Protein AF-A0A8B9Q079-F1 (afdb_monomer_lite)

Secondary structure (DSSP, 8-state):
----------------HHHHHHHHHHHHHHHHHHHHHHHHHHHHHHHHHHHHHHHHHHHHHHHHHHHHHHHHHHHHHHHHHHHHHHHHHHHHHHHHHHHHHHHHHHHHHHHHHHHHHHHHHHHHHHHHHHHHHHHHHHHHHHHHHHHHHHHHHHHHHHHHHHHHHHHHHHHHHHHH-TTSHHHHHHHHHHHHHHHHHHHHHHHHHHHHHHHHHHHHHHHHHHHHHHHHHHHHHHHHHHHHHHHHHHHHHHHHHHHTS----

Radius of gyration: 105.5 Å; chains: 1; bounding box: 253×72×248 Å

Foldseek 3Di:
DDDDDDDDDDPDDDDDPVVVVVVVVVVVVVVVVVVVVVVVVVVVVVVVVVVVVVVVVVVVVVVVVVVVVVVVVVVVVVVVV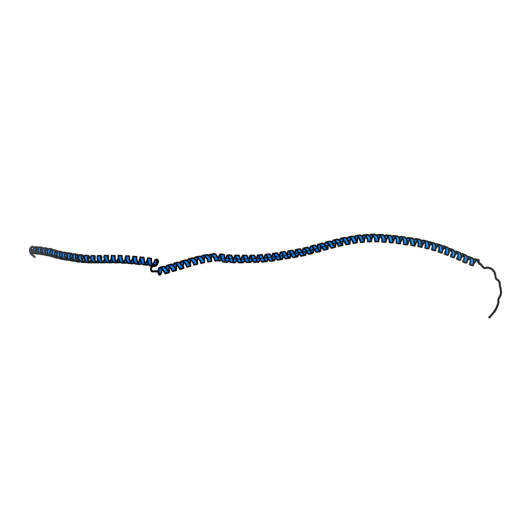VVVVVVVVVVVVVVVVVVVVVVVVVVVVVVVVVVVVVVVVVVVVVVVVVVVVVVVVVVVVVVCVVCVVVVVVVVVVVVVVVVVVVVVVLVVVLVVDCPRPVNVVVVVVVVVVVVVVVVVVVVVVVVVVVVVVVVVVVVVVVVVVVVVVVVVVVVVVVVVVVVVVVVVVVVVVVVVPDDDD

Structure (mmCIF, N/CA/C/O backbone):
data_AF-A0A8B9Q079-F1
#
_entry.id   AF-A0A8B9Q079-F1
#
loop_
_atom_site.group_PDB
_atom_site.id
_atom_site.type_symbol
_atom_site.label_atom_id
_atom_site.label_alt_id
_atom_site.label_comp_id
_atom_site.label_asym_id
_atom_site.label_entity_id
_atom_site.label_seq_id
_atom_site.pdbx_PDB_ins_code
_atom_site.Cartn_x
_atom_site.Cartn_y
_atom_site.Cartn_z
_atom_site.occupancy
_atom_site.B_iso_or_equiv
_atom_site.auth_seq_id
_atom_site.auth_comp_id
_atom_site.auth_asym_id
_atom_site.auth_atom_id
_atom_site.pdbx_PDB_model_num
ATOM 1 N N . MET A 1 1 ? 128.189 -22.798 -106.095 1.00 37.50 1 MET A N 1
ATOM 2 C CA . MET A 1 1 ? 128.326 -23.606 -107.330 1.00 37.50 1 MET A CA 1
ATOM 3 C C . MET A 1 1 ? 127.150 -23.217 -108.223 1.00 37.50 1 MET A C 1
ATOM 5 O O . MET A 1 1 ? 126.038 -23.570 -107.885 1.00 37.50 1 MET A O 1
ATOM 9 N N . VAL A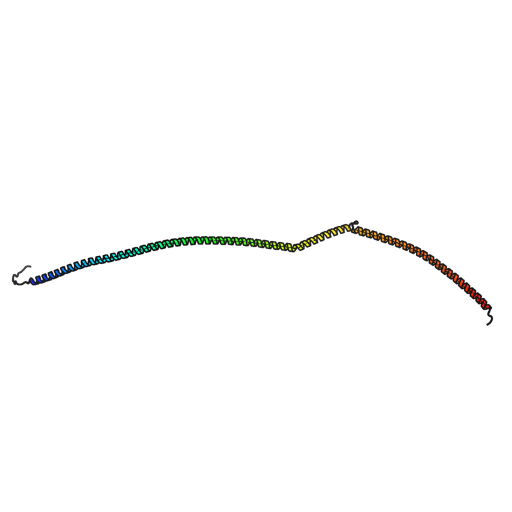 1 2 ? 127.226 -22.196 -109.081 1.00 37.66 2 VAL A N 1
ATOM 10 C CA . VAL A 1 2 ? 127.994 -22.049 -110.337 1.00 37.66 2 VAL A CA 1
ATOM 11 C C . VAL A 1 2 ? 127.544 -23.035 -111.427 1.00 37.66 2 VAL A C 1
ATOM 13 O O . VAL A 1 2 ? 127.821 -24.222 -111.312 1.00 37.66 2 VAL A O 1
ATOM 16 N N . SER A 1 3 ? 126.983 -22.446 -112.501 1.00 38.44 3 SER A N 1
ATOM 17 C CA . SER A 1 3 ? 127.051 -22.858 -113.922 1.00 38.44 3 SER A CA 1
ATOM 18 C C . SER A 1 3 ? 126.169 -24.026 -114.398 1.00 38.44 3 SER A C 1
ATOM 20 O O . SER A 1 3 ? 125.974 -24.984 -113.673 1.00 38.44 3 SER A O 1
ATOM 22 N N . ARG A 1 4 ? 125.638 -24.053 -115.631 1.00 40.06 4 ARG A N 1
ATOM 23 C CA . ARG A 1 4 ? 125.855 -23.244 -116.851 1.00 40.06 4 ARG A CA 1
ATOM 24 C C . ARG A 1 4 ? 124.716 -23.502 -117.858 1.00 40.06 4 ARG A C 1
ATOM 26 O O . ARG A 1 4 ? 124.200 -24.610 -117.921 1.00 40.06 4 ARG A O 1
ATOM 33 N N . ASP A 1 5 ? 124.425 -22.472 -118.649 1.00 39.75 5 ASP A N 1
ATOM 34 C CA . ASP A 1 5 ? 124.066 -22.438 -120.076 1.00 39.75 5 ASP A CA 1
ATOM 35 C C . ASP A 1 5 ? 123.130 -23.489 -120.697 1.00 39.75 5 ASP A C 1
ATOM 37 O O . ASP A 1 5 ? 123.500 -24.639 -120.930 1.00 39.75 5 ASP A O 1
ATOM 41 N N . LYS A 1 6 ? 122.011 -22.993 -121.244 1.00 43.56 6 LYS A N 1
ATOM 42 C CA . LYS A 1 6 ? 121.769 -23.109 -122.691 1.00 43.56 6 LYS A CA 1
ATOM 43 C C . LYS A 1 6 ? 120.830 -22.018 -123.200 1.00 43.56 6 LYS A C 1
ATOM 45 O O . LYS A 1 6 ? 119.748 -21.783 -122.673 1.00 43.56 6 LYS A O 1
ATOM 50 N N . GLN A 1 7 ? 121.303 -21.360 -124.246 1.00 44.72 7 GLN A N 1
ATOM 51 C CA . GLN A 1 7 ? 120.697 -20.249 -124.953 1.00 44.72 7 GLN A CA 1
ATOM 52 C C . GLN A 1 7 ? 119.838 -20.758 -126.123 1.00 44.72 7 GLN A C 1
ATOM 54 O O . GLN A 1 7 ? 120.218 -21.701 -126.809 1.00 44.72 7 GLN A O 1
ATOM 59 N N . CYS A 1 8 ? 118.725 -20.052 -126.346 1.00 40.00 8 CYS A N 1
ATOM 60 C CA . CYS A 1 8 ? 117.951 -19.878 -127.582 1.00 40.00 8 CYS A CA 1
ATOM 61 C C . CYS A 1 8 ? 117.356 -21.103 -128.307 1.00 40.00 8 CYS A C 1
ATOM 63 O O . CYS A 1 8 ? 118.055 -21.895 -128.933 1.00 40.00 8 CYS A O 1
ATOM 65 N N . SER A 1 9 ? 116.025 -21.110 -128.425 1.00 36.28 9 SER A N 1
ATOM 66 C CA . SER A 1 9 ? 115.373 -21.194 -129.740 1.00 36.28 9 SER A CA 1
ATOM 67 C C . SER A 1 9 ? 113.959 -20.624 -129.674 1.00 36.28 9 SER A C 1
ATOM 69 O O . SER A 1 9 ? 113.084 -21.162 -128.999 1.00 36.28 9 SER A O 1
ATOM 71 N N . ARG A 1 10 ? 113.760 -19.519 -130.402 1.00 39.47 10 ARG A N 1
ATOM 72 C CA . ARG A 1 10 ? 112.454 -18.965 -130.769 1.00 39.47 10 ARG A CA 1
ATOM 73 C C . ARG A 1 10 ? 111.584 -20.056 -131.393 1.00 39.47 10 ARG A C 1
ATOM 75 O O . ARG A 1 10 ? 111.925 -20.602 -132.439 1.00 39.47 10 ARG A O 1
ATOM 82 N N . LYS A 1 11 ? 110.419 -20.275 -130.793 1.00 44.34 11 LYS A N 1
ATOM 83 C CA . LYS A 1 11 ? 109.180 -20.587 -131.506 1.00 44.34 11 LYS A CA 1
ATOM 84 C C . LYS A 1 11 ? 108.153 -19.563 -131.038 1.00 44.34 11 LYS A C 1
ATOM 86 O O . LYS A 1 11 ? 107.346 -19.830 -130.157 1.00 44.34 11 LYS A O 1
ATOM 91 N N . ASP A 1 12 ? 108.286 -18.352 -131.570 1.00 45.62 12 ASP A N 1
ATOM 92 C CA . ASP A 1 12 ? 107.200 -17.381 -131.553 1.00 45.62 12 ASP A CA 1
ATOM 93 C C . ASP A 1 12 ? 106.130 -17.879 -132.520 1.00 45.62 12 ASP A C 1
ATOM 95 O O . ASP A 1 12 ? 106.454 -18.203 -133.663 1.00 45.62 12 ASP A O 1
ATOM 99 N N . LEU A 1 13 ? 104.888 -17.954 -132.040 1.00 37.56 13 LEU A N 1
ATOM 100 C CA . LEU A 1 13 ? 103.680 -17.419 -132.683 1.00 37.56 13 LEU A CA 1
ATOM 101 C C . LEU A 1 13 ? 102.434 -17.957 -131.956 1.00 37.56 13 LEU A C 1
ATOM 103 O O . LEU A 1 13 ? 102.189 -19.160 -131.938 1.00 37.56 13 LEU A O 1
ATOM 107 N N . GLY A 1 14 ? 101.617 -17.042 -131.420 1.00 35.88 14 GLY A N 1
ATOM 108 C CA . GLY A 1 14 ? 100.168 -17.259 -131.322 1.00 35.88 14 GLY A CA 1
ATOM 109 C C . GLY A 1 14 ? 99.557 -17.379 -129.924 1.00 35.88 14 GLY A C 1
ATOM 110 O O . GLY A 1 14 ? 98.976 -18.403 -129.586 1.00 35.88 14 GLY A O 1
ATOM 111 N N . PHE A 1 15 ? 99.608 -16.304 -129.134 1.00 50.38 15 PHE A N 1
ATOM 112 C CA . PHE A 1 15 ? 98.603 -16.017 -128.097 1.00 50.38 15 PHE A CA 1
ATOM 113 C C . PHE A 1 15 ? 97.173 -16.086 -128.678 1.00 50.38 15 PHE A C 1
ATOM 115 O O . PHE A 1 15 ? 96.973 -15.672 -129.818 1.00 50.38 15 PHE A O 1
ATOM 122 N N . PRO A 1 16 ? 96.155 -16.345 -127.838 1.00 43.81 16 PRO A N 1
ATOM 123 C CA . PRO A 1 16 ? 94.981 -15.488 -127.891 1.00 43.81 16 PRO A CA 1
ATOM 124 C C . PRO A 1 16 ? 94.818 -14.783 -126.546 1.00 43.81 16 PRO A C 1
ATOM 126 O O . PRO A 1 16 ? 94.154 -15.248 -125.618 1.00 43.81 16 PRO A O 1
ATOM 129 N N . PHE A 1 17 ? 95.385 -13.577 -126.495 1.00 54.06 17 PHE A N 1
ATOM 130 C CA . PHE A 1 17 ? 94.917 -12.446 -125.688 1.00 54.06 17 PHE A CA 1
ATOM 131 C C . PHE A 1 17 ? 93.372 -12.403 -125.618 1.00 54.06 17 PHE A C 1
ATOM 133 O O . PHE A 1 17 ? 92.797 -12.135 -124.566 1.00 54.06 17 PHE A O 1
ATOM 140 N N . GLU A 1 18 ? 92.706 -12.827 -126.695 1.00 54.19 18 GLU A N 1
ATOM 141 C CA . GLU A 1 18 ? 91.264 -13.048 -126.834 1.00 54.19 18 GLU A CA 1
ATOM 142 C C . GLU A 1 18 ? 90.584 -13.884 -125.738 1.00 54.19 18 GLU A C 1
ATOM 144 O O . GLU A 1 18 ? 89.478 -13.534 -125.324 1.00 54.19 18 GLU A O 1
ATOM 149 N N . GLN A 1 19 ? 91.191 -14.957 -125.215 1.00 55.62 19 GLN A N 1
ATOM 150 C CA . GLN A 1 19 ? 90.510 -15.801 -124.219 1.00 55.62 19 GLN A CA 1
ATOM 151 C C . GLN A 1 19 ? 90.571 -15.200 -122.806 1.00 55.62 19 GLN A C 1
ATOM 153 O O . GLN A 1 19 ? 89.619 -15.314 -122.027 1.00 55.62 19 GLN A O 1
ATOM 158 N N . LYS A 1 20 ? 91.662 -14.491 -122.494 1.00 57.25 20 LYS A N 1
ATOM 159 C CA . LYS A 1 20 ? 91.813 -13.723 -121.252 1.00 57.25 20 LYS A CA 1
ATOM 160 C C . LYS A 1 20 ? 90.948 -12.459 -121.289 1.00 57.25 20 LYS A C 1
ATOM 162 O O . LYS A 1 20 ? 90.280 -12.173 -120.304 1.00 57.25 20 LYS A O 1
ATOM 167 N N . MET A 1 21 ? 90.873 -11.787 -122.442 1.00 60.69 21 MET A N 1
ATOM 168 C CA . MET A 1 21 ? 89.998 -10.636 -122.693 1.00 60.69 21 MET A CA 1
ATOM 169 C C . MET A 1 21 ? 88.512 -11.013 -122.582 1.00 60.69 21 MET A C 1
ATOM 171 O O . MET A 1 21 ? 87.754 -10.298 -121.942 1.00 60.69 21 MET A O 1
ATOM 175 N N . LYS A 1 22 ? 88.087 -12.172 -123.114 1.00 65.25 22 LYS A N 1
ATOM 176 C CA . LYS A 1 22 ? 86.707 -12.674 -122.955 1.00 65.25 22 LYS A CA 1
ATOM 177 C C . LYS A 1 22 ? 86.346 -12.982 -121.503 1.00 65.25 22 LYS A C 1
ATOM 179 O O . LYS A 1 22 ? 85.255 -12.627 -121.074 1.00 65.25 22 LYS A O 1
ATOM 184 N N . ARG A 1 23 ? 87.244 -13.611 -120.733 1.00 66.25 23 ARG A N 1
ATOM 185 C CA . ARG A 1 23 ? 87.022 -13.850 -119.293 1.00 66.25 23 ARG A CA 1
ATOM 186 C C . ARG A 1 23 ? 87.005 -12.557 -118.489 1.00 66.25 23 ARG A C 1
ATOM 188 O O . ARG A 1 23 ? 86.173 -12.431 -117.602 1.00 66.25 23 ARG A O 1
ATOM 195 N N . LEU A 1 24 ? 87.886 -11.610 -118.810 1.00 70.44 24 LEU A N 1
ATOM 196 C CA . LEU A 1 24 ? 87.912 -10.299 -118.170 1.00 70.44 24 LEU A CA 1
ATOM 197 C C . LEU A 1 24 ? 86.625 -9.527 -118.483 1.00 70.44 24 LEU A C 1
ATOM 199 O O . LEU A 1 24 ? 85.983 -9.059 -117.560 1.00 70.44 24 LEU A O 1
ATOM 203 N N . ASN A 1 25 ? 86.174 -9.510 -119.740 1.00 74.19 25 ASN A N 1
ATOM 204 C CA . ASN A 1 25 ? 84.919 -8.872 -120.146 1.00 74.19 25 ASN A CA 1
ATOM 205 C C . ASN A 1 25 ? 83.683 -9.552 -119.533 1.00 74.19 25 ASN A C 1
ATOM 207 O O . ASN A 1 25 ? 82.765 -8.857 -119.108 1.00 74.19 25 ASN A O 1
ATOM 211 N N . ALA A 1 26 ? 83.658 -10.887 -119.437 1.00 78.69 26 ALA A N 1
ATOM 212 C CA . ALA A 1 26 ? 82.589 -11.623 -118.759 1.00 78.69 26 ALA A CA 1
ATOM 213 C C . ALA A 1 26 ? 82.576 -11.342 -117.249 1.00 78.69 26 ALA A C 1
ATOM 215 O O . ALA A 1 26 ? 81.515 -11.119 -116.678 1.00 78.69 26 ALA A O 1
ATOM 216 N N . LEU A 1 27 ? 83.749 -11.288 -116.610 1.00 81.88 27 LEU A N 1
ATOM 217 C CA . LEU A 1 27 ? 83.878 -10.936 -115.198 1.00 81.88 27 LEU A CA 1
ATOM 218 C C . LEU A 1 27 ? 83.472 -9.479 -114.950 1.00 81.88 27 LEU A C 1
ATOM 220 O O . LEU A 1 27 ? 82.719 -9.219 -114.024 1.00 81.88 27 LEU A O 1
ATOM 224 N N . THR A 1 28 ? 83.905 -8.538 -115.789 1.00 82.00 28 THR A N 1
ATOM 225 C CA . THR A 1 28 ? 83.509 -7.125 -115.718 1.00 82.00 28 THR A CA 1
ATOM 226 C C . THR A 1 28 ? 82.006 -6.954 -115.924 1.00 82.00 28 THR A C 1
ATOM 228 O O . THR A 1 28 ? 81.388 -6.160 -115.222 1.00 82.00 28 THR A O 1
ATOM 231 N N . TRP A 1 29 ? 81.398 -7.716 -116.837 1.00 83.50 29 TRP A N 1
ATOM 232 C CA . TRP A 1 29 ? 79.949 -7.720 -117.035 1.00 83.50 29 TRP A CA 1
ATOM 233 C C . TRP A 1 29 ? 79.207 -8.283 -115.815 1.00 83.50 29 TRP A C 1
ATOM 235 O O . TRP A 1 29 ? 78.283 -7.636 -115.334 1.00 83.50 29 TRP A O 1
ATOM 245 N N . ILE A 1 30 ? 79.657 -9.411 -115.248 1.00 86.25 30 ILE A N 1
ATOM 246 C CA . ILE A 1 30 ? 79.100 -9.975 -114.004 1.00 86.25 30 ILE A CA 1
ATOM 247 C C . ILE A 1 30 ? 79.244 -8.977 -112.849 1.00 86.25 30 ILE A C 1
ATOM 249 O O . ILE A 1 30 ? 78.282 -8.733 -112.134 1.00 86.25 30 ILE A O 1
ATOM 253 N N . VAL A 1 31 ? 80.413 -8.354 -112.683 1.00 86.69 31 VAL A N 1
ATOM 254 C CA . VAL A 1 31 ? 80.661 -7.352 -111.634 1.00 86.69 31 VAL A CA 1
ATOM 255 C C . VAL A 1 31 ? 79.763 -6.127 -111.816 1.00 86.69 31 VAL A C 1
ATOM 257 O O . VAL A 1 31 ? 79.222 -5.631 -110.834 1.00 86.69 31 VAL A O 1
ATOM 260 N N . LYS A 1 32 ? 79.544 -5.664 -113.054 1.00 87.25 32 LYS A N 1
ATOM 261 C CA . LYS A 1 32 ? 78.616 -4.564 -113.350 1.00 87.25 32 LYS A CA 1
ATOM 262 C C . LYS A 1 32 ? 77.170 -4.938 -113.012 1.00 87.25 32 LYS A C 1
ATOM 264 O O . LYS A 1 32 ? 76.496 -4.156 -112.355 1.00 87.25 32 LYS A O 1
ATOM 269 N N . GLN A 1 33 ? 76.721 -6.133 -113.400 1.00 88.81 33 GLN A N 1
ATOM 270 C CA . GLN A 1 33 ? 75.387 -6.637 -113.052 1.00 88.81 33 GLN A CA 1
ATOM 271 C C . GLN A 1 33 ? 75.209 -6.787 -111.534 1.00 88.81 33 GLN A C 1
ATOM 273 O O . GLN A 1 33 ? 74.184 -6.381 -110.997 1.00 88.81 33 GLN A O 1
ATOM 278 N N . VAL A 1 34 ? 76.222 -7.291 -110.821 1.00 87.69 34 VAL A N 1
ATOM 279 C CA . VAL A 1 34 ? 76.208 -7.391 -109.352 1.00 87.69 34 VAL A CA 1
ATOM 280 C C . VAL A 1 34 ? 76.182 -6.007 -108.700 1.00 87.69 34 VAL A C 1
ATOM 282 O O . VAL A 1 34 ? 75.454 -5.818 -107.732 1.00 87.69 34 VAL A O 1
ATOM 285 N N . ALA A 1 35 ? 76.917 -5.024 -109.227 1.00 85.94 35 ALA A N 1
ATOM 286 C CA . ALA A 1 35 ? 76.897 -3.654 -108.715 1.00 85.94 35 ALA A CA 1
ATOM 287 C C . ALA A 1 35 ? 75.541 -2.962 -108.951 1.00 85.94 35 ALA A C 1
ATOM 289 O O . ALA A 1 35 ? 75.018 -2.314 -108.047 1.00 85.94 35 ALA A O 1
ATOM 290 N N . GLU A 1 36 ? 74.944 -3.134 -110.135 1.00 89.44 36 GLU A N 1
ATOM 291 C CA . GLU A 1 36 ? 73.595 -2.645 -110.456 1.00 89.44 36 GLU A CA 1
ATOM 292 C C . GLU A 1 36 ? 72.539 -3.310 -109.557 1.00 89.44 36 GLU A C 1
ATOM 294 O O . GLU A 1 36 ? 71.682 -2.624 -108.996 1.00 89.44 36 GLU A O 1
ATOM 299 N N . GLN A 1 37 ? 72.652 -4.623 -109.328 1.00 91.12 37 GLN A N 1
ATOM 300 C CA . GLN A 1 37 ? 71.785 -5.366 -108.415 1.00 91.12 37 GLN A CA 1
ATOM 301 C C . GLN A 1 37 ? 71.948 -4.907 -106.959 1.00 91.12 37 GLN A C 1
ATOM 303 O O . GLN A 1 37 ? 70.947 -4.682 -106.282 1.00 91.12 37 GLN A O 1
ATOM 308 N N . GLN A 1 38 ? 73.180 -4.721 -106.473 1.00 90.25 38 GLN A N 1
ATOM 309 C CA . GLN A 1 38 ? 73.448 -4.204 -105.126 1.00 90.25 38 GLN A CA 1
ATOM 310 C C . GLN A 1 38 ? 72.898 -2.788 -104.943 1.00 90.25 38 GLN A C 1
ATOM 312 O O . GLN A 1 38 ? 72.325 -2.484 -103.898 1.00 90.25 38 GLN A O 1
ATOM 317 N N . HIS A 1 39 ? 73.032 -1.925 -105.952 1.00 88.94 39 HIS A N 1
ATOM 318 C CA . HIS A 1 39 ? 72.476 -0.576 -105.908 1.00 88.94 39 HIS A CA 1
ATOM 319 C C . HIS A 1 39 ? 70.939 -0.596 -105.871 1.00 88.94 39 HIS A C 1
ATOM 321 O O . HIS A 1 39 ? 70.343 0.105 -105.052 1.00 88.94 39 HIS A O 1
ATOM 327 N N . SER A 1 40 ? 70.301 -1.451 -106.682 1.00 91.25 40 SER A N 1
ATOM 328 C CA . SER A 1 40 ? 68.844 -1.643 -106.673 1.00 91.25 40 SER A CA 1
ATOM 329 C C . SER A 1 40 ? 68.346 -2.172 -105.327 1.00 91.25 40 SER A C 1
ATOM 331 O O . SER A 1 40 ? 67.430 -1.598 -104.743 1.00 91.25 40 SER A O 1
ATOM 333 N N . GLN A 1 41 ? 68.994 -3.208 -104.785 1.00 91.75 41 GLN A N 1
ATOM 334 C CA . GLN A 1 41 ? 68.653 -3.774 -103.477 1.00 91.75 41 GLN A CA 1
ATOM 335 C C . GLN A 1 41 ? 68.847 -2.763 -102.346 1.00 91.75 41 GLN A C 1
ATOM 337 O O . GLN A 1 41 ? 67.994 -2.651 -101.474 1.00 91.75 41 GLN A O 1
ATOM 342 N N . SER A 1 42 ? 69.935 -1.990 -102.364 1.00 90.75 42 SER A N 1
ATOM 343 C CA . SER A 1 42 ? 70.168 -0.934 -101.375 1.00 90.75 42 SER A CA 1
ATOM 344 C C . SER A 1 42 ? 69.077 0.146 -101.434 1.00 90.75 42 SER A C 1
ATOM 346 O O . SER A 1 42 ? 68.560 0.560 -100.397 1.00 90.75 42 SER A O 1
ATOM 348 N N . SER A 1 43 ? 68.646 0.542 -102.641 1.00 92.38 43 SER A N 1
ATOM 349 C CA . SER A 1 43 ? 67.532 1.484 -102.829 1.00 92.38 43 SER A CA 1
ATOM 350 C C . SER A 1 43 ? 66.194 0.930 -102.321 1.00 92.38 43 SER A C 1
ATOM 352 O O . SER A 1 43 ? 65.434 1.656 -101.679 1.00 92.38 43 SER A O 1
ATOM 354 N N . GLU A 1 44 ? 65.900 -0.348 -102.571 1.00 91.00 44 GLU A N 1
ATOM 355 C CA . GLU A 1 44 ? 64.696 -1.021 -102.061 1.00 91.00 44 GLU A CA 1
ATOM 356 C C . GLU A 1 44 ? 64.709 -1.158 -100.536 1.00 91.00 44 GLU A C 1
ATOM 358 O O . GLU A 1 44 ? 63.699 -0.874 -99.892 1.00 91.00 44 GLU A O 1
ATOM 363 N N . ILE A 1 45 ? 65.853 -1.518 -99.947 1.00 93.12 45 ILE A N 1
ATOM 364 C CA . ILE A 1 45 ? 66.036 -1.585 -98.493 1.00 93.12 45 ILE A CA 1
ATOM 365 C C . ILE A 1 45 ? 65.783 -0.213 -97.862 1.00 93.12 45 ILE A C 1
ATOM 367 O O . ILE A 1 45 ? 65.091 -0.128 -96.850 1.00 93.12 45 ILE A O 1
ATOM 371 N N . GLU A 1 46 ? 66.292 0.868 -98.452 1.00 93.06 46 GLU A N 1
ATOM 372 C CA . GLU A 1 46 ? 66.110 2.217 -97.907 1.00 93.06 46 GLU A CA 1
ATOM 373 C C . GLU A 1 46 ? 64.647 2.688 -97.974 1.00 93.06 46 GLU A C 1
ATOM 375 O O . GLU A 1 46 ? 64.107 3.237 -97.007 1.00 93.06 46 GLU A O 1
ATOM 380 N N . LYS A 1 47 ? 63.952 2.385 -99.079 1.00 92.88 47 LYS A N 1
ATOM 381 C CA . LYS A 1 47 ? 62.501 2.604 -99.192 1.00 92.88 47 LYS A CA 1
ATOM 382 C C . LYS A 1 47 ? 61.730 1.777 -98.162 1.00 92.88 47 LYS A C 1
ATOM 384 O O . LYS A 1 47 ? 60.856 2.313 -97.485 1.00 92.88 47 LYS A O 1
ATOM 389 N N . SER A 1 48 ? 62.081 0.499 -98.000 1.00 93.25 48 SER A N 1
ATOM 390 C CA . SER A 1 48 ? 61.451 -0.394 -97.022 1.00 93.25 48 SER A CA 1
ATOM 391 C C . SER A 1 48 ? 61.647 0.092 -95.587 1.00 93.25 48 SER A C 1
ATOM 393 O O . SER A 1 48 ? 60.709 0.013 -94.799 1.00 93.25 48 SER A O 1
ATOM 395 N N . LYS A 1 49 ? 62.829 0.616 -95.236 1.00 94.31 49 LYS A N 1
ATOM 396 C CA . LYS A 1 49 ? 63.082 1.215 -93.916 1.00 94.31 49 LYS A CA 1
ATOM 397 C C . LYS A 1 49 ? 62.204 2.434 -93.675 1.00 94.31 49 LYS A C 1
ATOM 399 O O . LYS A 1 49 ? 61.637 2.563 -92.598 1.00 94.31 49 LYS A O 1
ATOM 404 N N . THR A 1 50 ? 62.068 3.304 -94.674 1.00 93.56 50 THR A N 1
ATOM 405 C CA . THR A 1 50 ? 61.246 4.516 -94.559 1.00 93.56 50 THR A CA 1
ATOM 406 C C . THR A 1 50 ? 59.777 4.163 -94.320 1.00 93.56 50 THR A C 1
ATOM 408 O O . THR A 1 50 ? 59.157 4.712 -93.413 1.00 93.56 50 THR A O 1
ATOM 411 N N . VAL A 1 51 ? 59.239 3.200 -95.076 1.00 93.81 51 VAL A N 1
ATOM 412 C CA . VAL A 1 51 ? 57.869 2.696 -94.874 1.00 93.81 51 VAL A CA 1
ATOM 413 C C . VAL A 1 51 ? 57.717 2.051 -93.494 1.00 93.81 51 VAL A C 1
ATOM 415 O O . VAL A 1 51 ? 56.734 2.307 -92.807 1.00 93.81 51 VAL A O 1
ATOM 418 N N . LEU A 1 52 ? 58.698 1.257 -93.052 1.00 94.69 52 LEU A N 1
ATOM 419 C CA . LEU A 1 52 ? 58.674 0.628 -91.730 1.00 94.69 52 LEU A C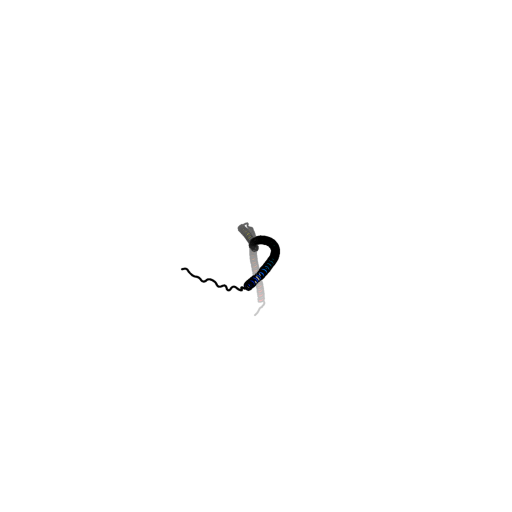A 1
ATOM 420 C C . LEU A 1 52 ? 58.656 1.666 -90.599 1.00 94.69 52 LEU A C 1
ATOM 422 O O . LEU A 1 52 ? 57.844 1.537 -89.688 1.00 94.69 52 LEU A O 1
ATOM 426 N N . PHE A 1 53 ? 59.479 2.715 -90.677 1.00 94.56 53 PHE A N 1
ATOM 427 C CA . PHE A 1 53 ? 59.456 3.806 -89.698 1.00 94.56 53 PHE A CA 1
ATOM 428 C C . PHE A 1 53 ? 58.116 4.546 -89.682 1.00 94.56 53 PHE A C 1
ATOM 430 O O . PHE A 1 53 ? 57.610 4.854 -88.607 1.00 94.56 53 PHE A O 1
ATOM 437 N N . GLN A 1 54 ? 57.520 4.805 -90.850 1.00 93.56 54 GLN A N 1
ATOM 438 C CA . GLN A 1 54 ? 56.205 5.447 -90.935 1.00 93.56 54 GLN A CA 1
ATOM 439 C C . GLN A 1 54 ? 55.107 4.594 -90.290 1.00 93.56 54 GLN A C 1
ATOM 441 O O . GLN A 1 54 ? 54.313 5.123 -89.518 1.00 93.56 54 GLN A O 1
ATOM 446 N N . LEU A 1 55 ? 55.088 3.284 -90.554 1.00 94.69 55 LEU A N 1
ATOM 447 C CA . LEU A 1 55 ? 54.119 2.366 -89.947 1.00 94.69 55 LEU A CA 1
ATOM 448 C C . LEU A 1 55 ? 54.308 2.249 -88.431 1.00 94.69 55 LEU A C 1
ATOM 450 O O . LEU A 1 55 ? 53.330 2.281 -87.692 1.00 94.69 55 LEU A O 1
ATOM 454 N N . GLN A 1 56 ? 55.555 2.153 -87.959 1.00 95.00 56 GLN A N 1
ATOM 455 C CA . GLN A 1 56 ? 55.857 2.129 -86.526 1.00 95.00 56 GLN A CA 1
ATOM 456 C C . GLN A 1 56 ? 55.395 3.410 -85.831 1.00 95.00 56 GLN A C 1
ATOM 458 O O . GLN A 1 56 ? 54.823 3.337 -84.749 1.00 95.00 56 GLN A O 1
ATOM 463 N N . PHE A 1 57 ? 55.615 4.569 -86.453 1.00 94.44 57 PHE A N 1
ATOM 464 C CA . PHE A 1 57 ? 55.186 5.849 -85.901 1.00 94.44 57 PHE A CA 1
ATOM 465 C C . PHE A 1 57 ? 53.659 5.963 -85.842 1.00 94.44 57 PHE A C 1
ATOM 467 O O . PHE A 1 57 ? 53.129 6.336 -84.804 1.00 94.44 57 PHE A O 1
ATOM 474 N N . GLN A 1 58 ? 52.956 5.562 -86.905 1.00 95.06 58 GLN A N 1
ATOM 475 C CA . GLN A 1 58 ? 51.490 5.551 -86.930 1.00 95.06 58 GLN A CA 1
ATOM 476 C C . GLN A 1 58 ? 50.884 4.616 -85.874 1.00 95.06 58 GLN A C 1
ATOM 478 O O . GLN A 1 58 ? 49.888 4.971 -85.247 1.00 95.06 58 GLN A O 1
ATOM 483 N N . GLU A 1 59 ? 51.472 3.435 -85.658 1.00 95.88 59 GLU A N 1
ATOM 484 C CA . GLU A 1 59 ? 51.003 2.523 -84.608 1.00 95.88 59 GLU A CA 1
ATOM 485 C C . GLU A 1 59 ? 51.232 3.125 -83.214 1.00 95.88 59 GLU A C 1
ATOM 487 O O . GLU A 1 59 ? 50.319 3.130 -82.394 1.00 95.88 59 GLU A O 1
ATOM 492 N N . LEU A 1 60 ? 52.406 3.722 -82.975 1.00 96.19 60 LEU A N 1
ATOM 493 C CA . LEU A 1 60 ? 52.711 4.435 -81.730 1.00 96.19 60 LEU A CA 1
ATOM 494 C C . LEU A 1 60 ? 51.768 5.620 -81.480 1.00 96.19 60 LEU A C 1
ATOM 496 O O . LEU A 1 60 ? 51.332 5.819 -80.348 1.00 96.19 60 LEU A O 1
ATOM 500 N N . GLU A 1 61 ? 51.437 6.403 -82.509 1.00 95.62 61 GLU A N 1
ATOM 501 C CA . GLU A 1 61 ? 50.467 7.499 -82.401 1.00 95.62 61 GLU A CA 1
ATOM 502 C C . GLU A 1 61 ? 49.088 6.974 -81.992 1.00 95.62 61 GLU A C 1
ATOM 504 O O . GLU A 1 61 ? 48.473 7.503 -81.067 1.00 95.62 61 GLU A O 1
ATOM 509 N N . LYS A 1 62 ? 48.631 5.885 -82.618 1.00 96.62 62 LYS A N 1
ATOM 510 C CA . LYS A 1 62 ? 47.349 5.252 -82.297 1.00 96.62 62 LYS A CA 1
ATOM 511 C C . LYS A 1 62 ? 47.325 4.675 -80.878 1.00 96.62 62 LYS A C 1
ATOM 513 O O . LYS A 1 62 ? 46.330 4.841 -80.170 1.00 96.62 62 LYS A O 1
ATOM 518 N N . GLU A 1 63 ? 48.399 4.015 -80.446 1.00 97.19 63 GLU A N 1
ATOM 519 C CA . GLU A 1 63 ? 48.540 3.531 -79.068 1.00 97.19 63 GLU A CA 1
ATOM 520 C C . GLU A 1 63 ? 48.525 4.697 -78.071 1.00 97.19 63 GLU A C 1
ATOM 522 O O . GLU A 1 63 ? 47.805 4.643 -77.073 1.00 97.19 63 GLU A O 1
ATOM 527 N N . MET A 1 64 ? 49.248 5.783 -78.361 1.00 97.25 64 MET A N 1
ATOM 528 C CA . MET A 1 64 ? 49.276 6.980 -77.519 1.00 97.25 64 MET A CA 1
ATOM 529 C C . MET A 1 64 ? 47.886 7.613 -77.388 1.00 97.25 64 MET A C 1
ATOM 531 O O . MET A 1 64 ? 47.470 7.953 -76.279 1.00 97.25 64 MET A O 1
ATOM 535 N N . GLU A 1 65 ? 47.148 7.756 -78.490 1.00 97.25 65 GLU A N 1
ATOM 536 C CA . GLU A 1 65 ? 45.775 8.270 -78.474 1.00 97.25 65 GLU A CA 1
ATOM 537 C C . GLU A 1 65 ? 44.832 7.364 -77.672 1.00 97.25 65 GLU A C 1
ATOM 539 O O . GLU A 1 65 ? 44.020 7.866 -76.889 1.00 97.25 65 GLU A O 1
ATOM 544 N N . SER A 1 66 ? 44.969 6.040 -77.810 1.00 97.75 66 SER A N 1
ATOM 545 C CA . SER A 1 66 ? 44.194 5.057 -77.044 1.00 97.75 66 SER A CA 1
ATOM 546 C C . SER A 1 66 ? 44.457 5.176 -75.541 1.00 97.75 66 SER A C 1
ATOM 548 O O . SER A 1 66 ? 43.513 5.310 -74.761 1.00 97.75 66 SER A O 1
ATOM 550 N N . VAL A 1 67 ? 45.730 5.197 -75.130 1.00 97.81 67 VAL A N 1
ATOM 551 C CA . VAL A 1 67 ? 46.136 5.344 -73.721 1.00 97.81 67 VAL A CA 1
ATOM 552 C C . VAL A 1 67 ? 45.677 6.687 -73.155 1.00 97.81 67 VAL A C 1
ATOM 554 O O . VAL A 1 67 ? 45.207 6.755 -72.018 1.00 97.81 67 VAL A O 1
ATOM 557 N N . LEU A 1 68 ? 45.762 7.767 -73.937 1.00 97.75 68 LEU A N 1
ATOM 558 C CA . LEU A 1 68 ? 45.287 9.087 -73.523 1.00 97.75 68 LEU A CA 1
ATOM 559 C C . LEU A 1 68 ? 43.772 9.097 -73.289 1.00 97.75 68 LEU A C 1
ATOM 561 O O . LEU A 1 68 ? 43.302 9.721 -72.333 1.00 97.75 68 LEU A O 1
ATOM 565 N N . LEU A 1 69 ? 43.001 8.439 -74.159 1.00 97.75 69 LEU A N 1
ATOM 566 C CA . LEU A 1 69 ? 41.551 8.349 -74.012 1.00 97.75 69 LEU A CA 1
ATOM 567 C C . LEU A 1 69 ? 41.168 7.533 -72.775 1.00 97.75 69 LEU A C 1
ATOM 569 O O . LEU A 1 69 ? 40.354 8.002 -71.981 1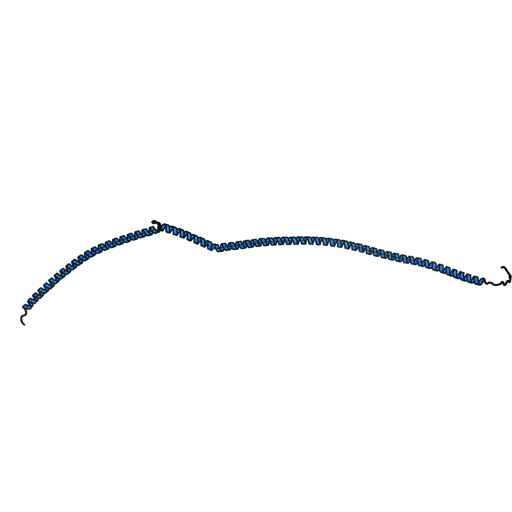.00 97.75 69 LEU A O 1
ATOM 573 N N . GLU A 1 70 ? 41.781 6.364 -72.587 1.00 98.06 70 GLU A N 1
ATOM 574 C CA . GLU A 1 70 ? 41.571 5.514 -71.412 1.00 98.06 70 GLU A CA 1
ATOM 575 C C . GLU A 1 70 ? 41.923 6.261 -70.120 1.00 98.06 70 GLU A C 1
ATOM 577 O O . GLU A 1 70 ? 41.107 6.328 -69.205 1.00 98.06 70 GLU A O 1
ATOM 582 N N . THR A 1 71 ? 43.072 6.945 -70.087 1.00 97.69 71 THR A N 1
ATOM 583 C CA . THR A 1 71 ? 43.493 7.760 -68.935 1.00 97.69 71 THR A CA 1
ATOM 584 C C . THR A 1 71 ? 42.452 8.826 -68.589 1.00 97.69 71 THR A C 1
ATOM 586 O O . THR A 1 71 ? 42.088 8.979 -67.425 1.00 97.69 71 THR A O 1
ATOM 589 N N . LYS A 1 72 ? 41.915 9.537 -69.593 1.00 98.00 72 LYS A N 1
ATOM 590 C CA . LYS A 1 72 ? 40.874 10.559 -69.386 1.00 98.00 72 LYS A CA 1
ATOM 591 C C . LYS A 1 72 ? 39.544 9.984 -68.906 1.00 98.00 72 LYS A C 1
ATOM 593 O O . LYS A 1 72 ? 38.779 10.710 -68.272 1.00 98.00 72 LYS A O 1
ATOM 598 N N . ILE A 1 73 ? 39.215 8.746 -69.270 1.00 98.06 73 ILE A N 1
ATOM 599 C CA . ILE A 1 73 ? 38.005 8.068 -68.792 1.00 98.06 73 ILE A CA 1
ATOM 600 C C . ILE A 1 73 ? 38.201 7.678 -67.327 1.00 98.06 73 ILE A C 1
ATOM 602 O O . ILE A 1 73 ? 37.412 8.105 -66.486 1.00 98.06 73 ILE A O 1
ATOM 606 N N . THR A 1 74 ? 39.299 6.990 -67.014 1.00 98.00 74 THR A N 1
ATOM 607 C CA . THR A 1 74 ? 39.636 6.558 -65.652 1.00 98.00 74 THR A CA 1
ATOM 608 C C . THR A 1 74 ? 39.743 7.737 -64.686 1.00 98.00 74 THR A C 1
ATOM 610 O O . THR A 1 74 ? 39.238 7.670 -63.571 1.00 98.00 74 THR A O 1
ATOM 613 N N . GLU A 1 75 ? 40.327 8.861 -65.108 1.00 98.19 75 GLU A N 1
ATOM 614 C CA . GLU A 1 75 ? 40.398 10.077 -64.290 1.00 98.19 75 GLU A CA 1
ATOM 615 C C . GLU A 1 75 ? 39.000 10.598 -63.909 1.00 98.19 75 GLU A C 1
ATOM 617 O O . GLU A 1 75 ? 38.752 10.931 -62.750 1.00 98.19 75 GLU A O 1
ATOM 622 N N . ARG A 1 76 ? 38.045 10.614 -64.851 1.00 97.81 76 ARG A N 1
ATOM 623 C CA . ARG A 1 76 ? 36.657 11.013 -64.551 1.00 97.81 76 ARG A CA 1
ATOM 624 C C . ARG A 1 76 ? 35.970 10.031 -63.611 1.00 97.81 76 ARG A C 1
ATOM 626 O O . ARG A 1 76 ? 35.200 10.468 -62.758 1.00 97.81 76 ARG A O 1
ATOM 633 N N . GLU A 1 77 ? 36.221 8.736 -63.772 1.00 98.19 77 GLU A N 1
ATOM 634 C CA . GLU A 1 77 ? 35.677 7.702 -62.889 1.00 98.19 77 GLU A CA 1
ATOM 635 C C . GLU A 1 77 ? 36.208 7.855 -61.461 1.00 98.19 77 GLU A C 1
ATOM 637 O O . GLU A 1 77 ? 35.415 7.806 -60.522 1.00 98.19 77 GLU A O 1
ATOM 642 N N . ILE A 1 78 ? 37.506 8.138 -61.293 1.00 98.19 78 ILE A N 1
ATOM 643 C CA . ILE A 1 78 ? 38.112 8.435 -59.986 1.00 98.19 78 ILE A CA 1
ATOM 644 C C . ILE A 1 78 ? 37.408 9.630 -59.338 1.00 98.19 78 ILE A C 1
ATOM 646 O O . ILE A 1 78 ? 36.923 9.512 -58.217 1.00 98.19 78 ILE A O 1
ATOM 650 N N . TYR A 1 79 ? 37.243 10.747 -60.056 1.00 97.88 79 TYR A N 1
ATOM 651 C CA . TYR A 1 79 ? 36.553 11.921 -59.507 1.00 97.88 79 TYR A CA 1
ATOM 652 C C . TYR A 1 79 ? 35.104 11.631 -59.085 1.00 97.88 79 TYR A C 1
ATOM 654 O O . TYR A 1 79 ? 34.628 12.154 -58.074 1.00 97.88 79 TYR A O 1
ATOM 662 N N . GLN A 1 80 ? 34.383 10.801 -59.843 1.00 97.81 80 GLN A N 1
ATOM 663 C CA . GLN A 1 80 ? 33.021 10.397 -59.487 1.00 97.81 80 GLN A CA 1
ATOM 664 C C . GLN A 1 80 ? 32.995 9.500 -58.245 1.00 97.81 80 GLN A C 1
ATOM 666 O O . GLN A 1 80 ? 32.125 9.669 -57.386 1.00 97.81 80 GLN A O 1
ATOM 671 N N . GLN A 1 81 ? 33.943 8.568 -58.138 1.00 98.38 81 GLN A N 1
ATOM 672 C CA . GLN A 1 81 ? 34.083 7.694 -56.977 1.00 98.38 81 GLN A CA 1
ATOM 673 C C . GLN A 1 81 ? 34.469 8.482 -55.725 1.00 98.38 81 GLN A C 1
ATOM 675 O O . GLN A 1 81 ? 33.837 8.289 -54.689 1.00 98.38 81 GLN A O 1
ATOM 680 N N . ASP A 1 82 ? 35.408 9.423 -55.820 1.00 98.44 82 ASP A N 1
ATOM 681 C CA . ASP A 1 82 ? 35.808 10.291 -54.707 1.00 98.44 82 ASP A CA 1
ATOM 682 C C . ASP A 1 82 ? 34.622 11.099 -54.171 1.00 98.44 82 ASP A C 1
ATOM 684 O O . ASP A 1 82 ? 34.380 11.147 -52.963 1.00 98.44 82 ASP A O 1
ATOM 688 N N . HIS A 1 83 ? 33.808 11.667 -55.067 1.00 97.44 83 HIS A N 1
ATOM 689 C CA . HIS A 1 83 ? 32.581 12.353 -54.669 1.00 97.44 83 HIS A CA 1
ATOM 690 C C . HIS A 1 83 ? 31.594 11.405 -53.962 1.00 97.44 83 HIS A C 1
ATOM 692 O O . HIS A 1 83 ? 30.993 11.767 -52.949 1.00 97.44 83 HIS A O 1
ATOM 698 N N . ALA A 1 84 ? 31.418 10.179 -54.466 1.00 98.19 84 ALA A N 1
ATOM 699 C CA . ALA A 1 84 ? 30.553 9.183 -53.832 1.00 98.19 84 ALA A CA 1
ATOM 700 C C . ALA A 1 84 ? 31.070 8.749 -52.444 1.00 98.19 84 ALA A C 1
ATOM 702 O O . ALA A 1 84 ? 30.267 8.554 -51.524 1.00 98.19 84 ALA A O 1
ATOM 703 N N . ILE A 1 85 ? 32.392 8.641 -52.274 1.00 98.38 85 ILE A N 1
ATOM 704 C CA . ILE A 1 85 ? 33.044 8.340 -50.994 1.00 98.38 85 ILE A CA 1
ATOM 705 C C . ILE A 1 85 ? 32.775 9.460 -49.988 1.00 98.38 85 ILE A C 1
ATOM 707 O O . ILE A 1 85 ? 32.329 9.170 -48.877 1.00 98.38 85 ILE A O 1
ATOM 711 N N . GLU A 1 86 ? 32.969 10.724 -50.370 1.00 98.31 86 GLU A N 1
ATOM 712 C CA . GLU A 1 86 ? 32.762 11.861 -49.464 1.00 98.31 86 GLU A CA 1
ATOM 713 C C . GLU A 1 86 ? 31.295 11.967 -49.015 1.00 98.31 86 GLU A C 1
ATOM 715 O O . GLU A 1 86 ? 31.006 12.114 -47.826 1.00 98.31 86 GLU A O 1
ATOM 720 N N . MET A 1 87 ? 30.349 11.784 -49.943 1.00 98.25 87 MET A N 1
ATOM 721 C CA . MET A 1 87 ? 28.919 11.762 -49.614 1.00 98.25 87 MET A CA 1
ATOM 722 C C . MET A 1 87 ? 28.557 10.621 -48.656 1.00 98.25 87 MET A C 1
ATOM 724 O O . MET A 1 87 ? 27.774 10.813 -47.721 1.00 98.25 87 MET A O 1
ATOM 728 N N . THR A 1 88 ? 29.134 9.436 -48.865 1.00 98.44 88 THR A N 1
ATOM 729 C CA . THR A 1 88 ? 28.902 8.276 -47.993 1.00 98.44 88 THR A CA 1
ATOM 730 C C . THR A 1 88 ? 29.493 8.510 -46.607 1.00 98.44 88 THR A C 1
ATOM 732 O O . THR A 1 88 ? 28.835 8.233 -45.608 1.00 98.44 88 THR A O 1
ATOM 735 N N . LYS A 1 89 ? 30.697 9.082 -46.530 1.00 98.62 89 LYS A N 1
ATOM 736 C CA . LYS A 1 89 ? 31.356 9.427 -45.269 1.00 98.62 89 LYS A CA 1
ATOM 737 C C . LYS A 1 89 ? 30.521 10.410 -44.451 1.00 98.62 89 LYS A C 1
ATOM 739 O O . LYS A 1 89 ? 30.243 10.135 -43.286 1.00 98.62 89 LYS A O 1
ATOM 744 N N . TYR A 1 90 ? 30.038 11.486 -45.074 1.00 98.50 90 TYR A N 1
ATOM 745 C CA . TYR A 1 90 ? 29.140 12.437 -44.416 1.00 98.50 90 TYR A CA 1
ATOM 746 C C . TYR A 1 90 ? 27.866 11.757 -43.891 1.00 98.50 90 TYR A C 1
ATOM 748 O O . TYR A 1 90 ? 27.426 12.004 -42.765 1.00 98.50 90 TYR A O 1
ATOM 756 N N . HIS A 1 91 ? 27.278 10.855 -44.684 1.00 98.56 91 HIS A N 1
ATOM 757 C CA . HIS A 1 91 ? 26.103 10.100 -44.258 1.00 98.56 91 HIS A CA 1
ATOM 758 C C . HIS A 1 91 ? 26.397 9.193 -43.051 1.00 98.56 91 HIS A C 1
ATOM 760 O O . HIS A 1 91 ? 25.617 9.182 -42.097 1.00 98.56 91 HIS A O 1
ATOM 766 N N . CYS A 1 92 ? 27.529 8.484 -43.059 1.00 98.62 92 CYS A N 1
ATOM 767 C CA . CYS A 1 92 ? 27.988 7.661 -41.941 1.00 98.62 92 CYS A CA 1
ATOM 768 C C . CYS A 1 92 ? 28.191 8.490 -40.666 1.00 98.62 92 CYS A C 1
ATOM 770 O O . CYS A 1 92 ? 27.670 8.118 -39.619 1.00 98.62 92 CYS A O 1
ATOM 772 N N . GLU A 1 93 ? 28.869 9.636 -40.751 1.00 98.62 93 GLU A N 1
ATOM 773 C CA . GLU A 1 93 ? 29.093 10.531 -39.606 1.00 98.62 93 GLU A CA 1
ATOM 774 C C . GLU A 1 93 ? 27.769 11.028 -39.004 1.00 98.62 93 GLU A C 1
ATOM 776 O O . GLU A 1 93 ? 27.584 11.026 -37.783 1.00 98.62 93 GLU A O 1
ATOM 781 N N . ASN A 1 94 ? 26.805 11.391 -39.854 1.00 98.62 94 ASN A N 1
ATOM 782 C CA . ASN A 1 94 ? 25.479 11.803 -39.405 1.00 98.62 94 ASN A CA 1
ATOM 783 C C . ASN A 1 94 ? 24.695 10.652 -38.746 1.00 98.62 94 ASN A C 1
ATOM 785 O O . ASN A 1 94 ? 23.994 10.865 -37.753 1.00 98.62 94 ASN A O 1
ATOM 789 N N . LEU A 1 95 ? 24.802 9.427 -39.270 1.00 98.69 95 LEU A N 1
ATOM 790 C CA . LEU A 1 95 ? 24.199 8.246 -38.645 1.00 98.69 95 LEU A CA 1
ATOM 791 C C . LEU A 1 95 ? 24.847 7.930 -37.293 1.00 98.69 95 LEU A C 1
ATOM 793 O O . LEU A 1 95 ? 24.135 7.665 -36.326 1.00 98.69 95 LEU A O 1
ATOM 797 N N . GLU A 1 96 ? 26.172 8.012 -37.184 1.00 98.69 96 GLU A N 1
ATOM 798 C CA . GLU A 1 96 ? 26.874 7.818 -35.914 1.00 98.69 96 GLU A CA 1
ATOM 799 C C . GLU A 1 96 ? 26.442 8.837 -34.858 1.00 98.69 96 GLU A C 1
ATOM 801 O O . GLU A 1 96 ? 26.200 8.469 -33.705 1.00 98.69 96 GLU A O 1
ATOM 806 N N . ALA A 1 97 ? 26.308 10.111 -35.239 1.00 98.62 97 ALA A N 1
ATOM 807 C CA . ALA A 1 97 ? 25.826 11.156 -34.343 1.00 98.62 97 ALA A CA 1
ATOM 808 C C . ALA A 1 97 ? 24.408 10.849 -33.831 1.00 98.62 97 ALA A C 1
ATOM 810 O O . ALA A 1 97 ? 24.146 10.955 -32.630 1.00 98.62 97 ALA A O 1
ATOM 811 N N . GLN A 1 98 ? 23.515 10.394 -34.715 1.00 98.69 98 GLN A N 1
ATOM 812 C CA . GLN A 1 98 ? 22.159 9.982 -34.342 1.00 98.69 98 GLN A CA 1
ATOM 813 C C . GLN A 1 98 ? 22.154 8.769 -33.408 1.00 98.69 98 GLN A C 1
ATOM 815 O O . GLN A 1 98 ? 21.447 8.781 -32.402 1.00 98.69 98 GLN A O 1
ATOM 820 N N . VAL A 1 99 ? 22.968 7.746 -33.683 1.00 98.75 99 VAL A N 1
ATOM 821 C CA . VAL A 1 99 ? 23.090 6.562 -32.816 1.00 98.75 99 VAL A CA 1
ATOM 822 C C . VAL A 1 99 ? 23.567 6.959 -31.420 1.00 98.75 99 VAL A C 1
ATOM 824 O O . VAL A 1 99 ? 22.987 6.518 -30.428 1.00 98.75 99 VAL A O 1
ATOM 827 N N . ARG A 1 100 ? 24.575 7.835 -31.319 1.00 98.69 100 ARG A N 1
ATOM 828 C CA . ARG A 1 100 ? 25.069 8.333 -30.024 1.00 98.69 100 ARG A CA 1
ATOM 829 C C . ARG A 1 100 ? 23.993 9.117 -29.269 1.00 98.69 100 ARG A C 1
ATOM 831 O O . ARG A 1 100 ? 23.828 8.905 -28.068 1.00 98.69 100 ARG A O 1
ATOM 838 N N . ALA A 1 101 ? 23.243 9.978 -29.959 1.00 98.75 101 ALA A N 1
ATOM 839 C CA . ALA A 1 101 ? 22.149 10.739 -29.359 1.00 98.75 101 ALA A CA 1
ATOM 840 C C . ALA A 1 101 ? 21.035 9.818 -28.830 1.00 98.75 101 ALA A C 1
ATOM 842 O O . ALA A 1 101 ? 20.631 9.941 -27.673 1.00 98.75 101 ALA A O 1
ATOM 843 N N . LEU A 1 102 ? 20.596 8.847 -29.639 1.00 98.75 102 LEU A N 1
ATOM 844 C CA . LEU A 1 102 ? 19.585 7.862 -29.246 1.00 98.75 102 LEU A CA 1
ATOM 845 C C . LEU A 1 102 ? 20.045 7.006 -28.066 1.00 98.75 102 LEU A C 1
ATOM 847 O O . LEU A 1 102 ? 19.270 6.766 -27.143 1.00 98.75 102 LEU A O 1
ATOM 851 N N . TYR A 1 103 ? 21.305 6.570 -28.065 1.00 98.75 103 TYR A N 1
ATOM 852 C CA . TYR A 1 103 ? 21.864 5.787 -26.967 1.00 98.75 103 TYR A CA 1
ATOM 853 C C . TYR A 1 103 ? 21.897 6.581 -25.652 1.00 98.75 103 TYR A C 1
ATOM 855 O O . TYR A 1 103 ? 21.501 6.064 -24.607 1.00 98.75 103 TYR A O 1
ATOM 863 N N . SER A 1 104 ? 22.300 7.856 -25.700 1.00 98.62 104 SER A N 1
ATOM 864 C CA . SER A 1 104 ? 22.282 8.734 -24.524 1.00 98.62 104 SER A CA 1
ATOM 865 C C . SER A 1 104 ? 20.866 8.933 -23.982 1.00 98.62 104 SER A C 1
ATOM 867 O O . SER A 1 104 ? 20.660 8.876 -22.769 1.00 98.62 104 SER A O 1
ATOM 869 N N . GLU A 1 105 ? 19.884 9.150 -24.860 1.00 98.69 105 GLU A N 1
ATOM 870 C CA . GLU A 1 105 ? 18.493 9.318 -24.434 1.00 98.69 105 GLU A CA 1
ATOM 871 C C . GLU A 1 105 ? 17.926 8.011 -23.864 1.00 98.69 105 GLU A C 1
ATOM 873 O O . GLU A 1 105 ? 17.241 8.030 -22.846 1.00 98.69 105 GLU A O 1
ATOM 878 N N . ASN A 1 106 ? 18.278 6.857 -24.439 1.00 98.75 106 ASN A N 1
ATOM 879 C CA . ASN A 1 106 ? 17.872 5.554 -23.916 1.00 98.75 106 ASN A CA 1
ATOM 880 C C . ASN A 1 106 ? 18.389 5.316 -22.487 1.00 98.75 106 ASN A C 1
ATOM 882 O O . ASN A 1 106 ? 17.624 4.890 -21.622 1.00 98.75 106 ASN A O 1
ATOM 886 N N . ILE A 1 107 ? 19.654 5.659 -22.215 1.00 98.69 107 ILE A N 1
ATOM 887 C CA . ILE A 1 107 ? 20.218 5.592 -20.860 1.00 98.69 107 ILE A CA 1
ATOM 888 C C . ILE A 1 107 ? 19.440 6.500 -19.906 1.00 98.69 107 ILE A C 1
ATOM 890 O O . ILE A 1 107 ? 19.073 6.067 -18.815 1.00 98.69 107 ILE A O 1
ATOM 894 N N . LYS A 1 108 ? 19.164 7.744 -20.309 1.00 98.75 108 LYS A N 1
ATOM 895 C CA . LYS A 1 108 ? 18.423 8.706 -19.485 1.00 98.75 108 LYS A CA 1
ATOM 896 C C . LYS A 1 108 ? 17.007 8.220 -19.174 1.00 98.75 108 LYS A C 1
ATOM 898 O O . LYS A 1 108 ? 16.571 8.305 -18.029 1.00 98.75 108 LYS A O 1
ATOM 903 N N . LEU A 1 109 ? 16.301 7.685 -20.168 1.00 98.81 109 LEU A N 1
ATOM 904 C CA . LEU A 1 109 ? 14.964 7.121 -19.986 1.00 98.81 109 LEU A CA 1
ATOM 905 C C . LEU A 1 109 ? 14.978 5.916 -19.046 1.00 98.81 109 LEU A C 1
ATOM 907 O O . LEU A 1 109 ? 14.100 5.817 -18.194 1.00 98.81 109 LEU A O 1
ATOM 911 N N . ARG A 1 110 ? 15.982 5.038 -19.157 1.00 98.75 110 ARG A N 1
ATOM 912 C CA . ARG A 1 110 ? 16.142 3.900 -18.244 1.00 98.75 110 ARG A CA 1
ATOM 913 C C . ARG A 1 110 ? 16.343 4.363 -16.801 1.00 98.75 110 ARG A C 1
ATOM 915 O O . ARG A 1 110 ? 15.624 3.893 -15.930 1.00 98.75 110 ARG A O 1
ATOM 922 N N . LEU A 1 111 ? 17.241 5.322 -16.569 1.00 98.62 111 LEU A N 1
ATOM 923 C CA . LEU A 1 111 ? 17.471 5.880 -15.231 1.00 98.62 111 LEU A CA 1
ATOM 924 C C . LEU A 1 111 ? 16.206 6.536 -14.665 1.00 98.62 111 LEU A C 1
ATOM 926 O O . LEU A 1 111 ? 15.852 6.304 -13.517 1.00 98.62 111 LEU A O 1
ATOM 930 N N . ASN A 1 112 ? 15.478 7.309 -15.475 1.00 98.75 112 ASN A N 1
ATOM 931 C CA . ASN A 1 112 ? 14.213 7.903 -15.041 1.00 98.75 112 ASN A CA 1
ATOM 932 C C . ASN A 1 112 ? 13.165 6.837 -14.685 1.00 98.75 112 ASN A C 1
ATOM 934 O O . ASN A 1 112 ? 12.422 7.013 -13.723 1.00 98.75 112 ASN A O 1
ATOM 938 N N . ALA A 1 113 ? 13.092 5.746 -15.452 1.00 98.69 113 ALA A N 1
ATOM 939 C CA . ALA A 1 113 ? 12.182 4.641 -15.167 1.00 98.69 113 ALA A CA 1
ATOM 940 C C . ALA A 1 113 ? 12.545 3.930 -13.853 1.00 98.69 113 ALA A C 1
ATOM 942 O O . ALA A 1 113 ? 11.650 3.633 -13.066 1.00 98.69 113 ALA A O 1
ATOM 943 N N . GLU A 1 114 ? 13.838 3.712 -13.600 1.00 98.69 114 GLU A N 1
ATOM 944 C CA . GLU A 1 114 ? 14.348 3.162 -12.337 1.00 98.69 114 GLU A CA 1
ATOM 945 C C . GLU A 1 114 ? 13.984 4.072 -11.153 1.00 98.69 114 GLU A C 1
ATOM 947 O O . GLU A 1 114 ? 13.372 3.600 -10.197 1.00 98.69 114 GLU A O 1
ATOM 952 N N . THR A 1 115 ? 14.219 5.385 -11.251 1.00 98.62 115 THR A N 1
ATOM 953 C CA . THR A 1 115 ? 13.842 6.350 -10.201 1.00 98.62 115 THR A CA 1
ATOM 954 C C . THR A 1 115 ? 12.342 6.325 -9.899 1.00 98.62 115 THR A C 1
ATOM 956 O O . THR A 1 115 ? 11.938 6.267 -8.739 1.00 98.62 115 THR A O 1
ATOM 959 N N . VAL A 1 116 ? 11.492 6.344 -10.932 1.00 98.69 116 VAL A N 1
ATOM 960 C CA . VAL A 1 116 ? 10.029 6.304 -10.748 1.00 98.69 116 VAL A CA 1
ATOM 961 C C . VAL A 1 116 ? 9.589 4.987 -10.102 1.00 98.69 116 VAL A C 1
ATOM 963 O O . VAL A 1 116 ? 8.682 4.984 -9.268 1.00 98.69 116 VAL A O 1
ATOM 966 N N . GLN A 1 117 ? 10.228 3.871 -10.457 1.00 98.62 117 GLN A N 1
ATOM 967 C CA . GLN A 1 117 ? 9.954 2.572 -9.850 1.00 98.62 117 GLN A CA 1
ATOM 968 C C . GLN A 1 117 ? 10.337 2.550 -8.361 1.00 98.62 117 GLN A C 1
ATOM 970 O O . GLN A 1 117 ? 9.535 2.111 -7.536 1.00 98.62 117 GLN A O 1
ATOM 975 N N . GLU A 1 118 ? 11.510 3.072 -7.998 1.00 98.50 118 GLU A N 1
ATOM 976 C CA . GLU A 1 118 ? 11.949 3.177 -6.599 1.00 98.50 118 GLU A CA 1
ATOM 977 C C . GLU A 1 118 ? 11.004 4.061 -5.769 1.00 98.50 118 GLU A C 1
ATOM 979 O O . GLU A 1 118 ? 10.594 3.690 -4.665 1.00 98.50 118 GLU A O 1
ATOM 984 N N . GLU A 1 119 ? 10.590 5.213 -6.305 1.00 98.56 119 GLU A N 1
ATOM 985 C CA . GLU A 1 119 ? 9.612 6.095 -5.659 1.00 98.56 119 GLU A CA 1
ATOM 986 C C . GLU A 1 119 ? 8.262 5.403 -5.442 1.00 98.56 119 GLU A C 1
ATOM 988 O O . GLU A 1 119 ? 7.652 5.533 -4.372 1.00 98.56 119 GLU A O 1
ATOM 993 N N . PHE A 1 120 ? 7.802 4.638 -6.435 1.00 98.44 120 PHE A N 1
ATOM 994 C CA . PHE A 1 120 ? 6.579 3.853 -6.331 1.00 98.44 120 PHE A CA 1
ATOM 995 C C . PHE A 1 120 ? 6.678 2.796 -5.227 1.00 98.44 120 PHE A C 1
ATOM 997 O O . PHE A 1 120 ? 5.769 2.694 -4.401 1.00 98.44 120 PHE A O 1
ATOM 1004 N N . GLU A 1 121 ? 7.776 2.044 -5.163 1.00 98.56 121 GLU A N 1
ATOM 1005 C CA . GLU A 1 121 ? 7.997 1.020 -4.138 1.00 98.56 121 GLU A CA 1
ATOM 1006 C C . GLU A 1 121 ? 8.063 1.622 -2.729 1.00 98.56 121 GLU A C 1
ATOM 1008 O O . GLU A 1 121 ? 7.409 1.117 -1.808 1.00 98.56 121 GLU A O 1
ATOM 1013 N N . MET A 1 122 ? 8.758 2.753 -2.564 1.00 98.25 122 MET A N 1
ATOM 1014 C CA . MET A 1 122 ? 8.782 3.499 -1.302 1.00 98.25 122 MET A CA 1
ATOM 1015 C C . MET A 1 122 ? 7.378 3.951 -0.881 1.00 98.25 122 MET A C 1
ATOM 1017 O O . MET A 1 122 ? 6.975 3.781 0.277 1.00 98.25 122 MET A O 1
ATOM 1021 N N . MET A 1 123 ? 6.606 4.514 -1.815 1.00 98.25 123 MET A N 1
ATOM 1022 C CA . MET A 1 123 ? 5.238 4.961 -1.551 1.00 98.25 123 MET A CA 1
ATOM 1023 C C . MET A 1 123 ? 4.324 3.784 -1.195 1.00 98.25 123 MET A C 1
ATOM 1025 O O . MET A 1 123 ? 3.521 3.875 -0.261 1.00 98.25 123 MET A O 1
ATOM 1029 N N . PHE A 1 124 ? 4.461 2.668 -1.909 1.00 98.12 124 PHE A N 1
ATOM 1030 C CA . PHE A 1 124 ? 3.702 1.447 -1.678 1.00 98.12 124 PHE A CA 1
ATOM 1031 C C . PHE A 1 124 ? 3.972 0.874 -0.282 1.00 98.12 124 PHE A C 1
ATOM 1033 O O . PHE A 1 124 ? 3.024 0.600 0.460 1.00 98.12 124 PHE A O 1
ATOM 1040 N N . ALA A 1 125 ? 5.243 0.776 0.121 1.00 98.44 125 ALA A N 1
ATOM 1041 C CA . ALA A 1 125 ? 5.632 0.323 1.454 1.00 98.44 125 ALA A CA 1
ATOM 1042 C C . ALA A 1 125 ? 5.032 1.216 2.554 1.00 98.44 125 ALA A C 1
ATOM 1044 O O . ALA A 1 125 ? 4.373 0.719 3.473 1.00 98.44 125 ALA A O 1
ATOM 1045 N N . ARG A 1 126 ? 5.155 2.544 2.414 1.00 98.19 126 ARG A N 1
ATOM 1046 C CA . ARG A 1 126 ? 4.586 3.517 3.362 1.00 98.19 126 ARG A CA 1
ATOM 1047 C C . ARG A 1 126 ? 3.062 3.408 3.468 1.00 98.19 126 ARG A C 1
ATOM 1049 O O . ARG A 1 126 ? 2.504 3.500 4.564 1.00 98.19 126 ARG A O 1
ATOM 1056 N N . ASN A 1 127 ? 2.374 3.220 2.343 1.00 98.38 127 ASN A N 1
ATOM 1057 C CA . ASN A 1 127 ? 0.922 3.049 2.323 1.00 98.38 127 ASN A CA 1
ATOM 1058 C C . ASN A 1 127 ? 0.513 1.748 3.030 1.00 98.38 127 ASN A C 1
ATOM 1060 O O . ASN A 1 127 ? -0.390 1.750 3.868 1.00 98.38 127 ASN A O 1
ATOM 1064 N N . ASN A 1 128 ? 1.232 0.654 2.773 1.00 98.50 128 ASN A N 1
ATOM 1065 C CA . ASN A 1 128 ? 0.980 -0.622 3.430 1.00 98.50 128 ASN A CA 1
ATOM 1066 C C . ASN A 1 128 ? 1.159 -0.535 4.958 1.00 98.50 128 ASN A C 1
ATOM 1068 O O . ASN A 1 128 ? 0.300 -1.006 5.706 1.00 98.50 128 ASN A O 1
ATOM 1072 N N . GLU A 1 129 ? 2.202 0.147 5.442 1.00 98.44 129 GLU A N 1
ATOM 1073 C CA . GLU A 1 129 ? 2.367 0.418 6.877 1.00 98.44 129 GLU A CA 1
ATOM 1074 C C . GLU A 1 129 ? 1.185 1.201 7.464 1.00 98.44 129 GLU A C 1
ATOM 1076 O O . GLU A 1 129 ? 0.676 0.872 8.540 1.00 98.44 129 GLU A O 1
ATOM 1081 N N . TYR A 1 130 ? 0.722 2.240 6.764 1.00 98.50 130 TYR A N 1
ATOM 1082 C CA . TYR A 1 130 ? -0.428 3.032 7.198 1.00 98.50 130 TYR A CA 1
ATOM 1083 C C . TYR A 1 130 ? -1.713 2.192 7.251 1.00 98.50 130 TYR A C 1
ATOM 1085 O O . TYR A 1 130 ? -2.481 2.275 8.215 1.00 98.50 130 TYR A O 1
ATOM 1093 N N . ARG A 1 131 ? -1.920 1.315 6.266 1.00 98.38 131 ARG A N 1
ATOM 1094 C CA . ARG A 1 131 ? -3.043 0.374 6.233 1.00 98.38 131 ARG A CA 1
ATOM 1095 C C . ARG A 1 131 ? -3.025 -0.579 7.428 1.00 98.38 131 ARG A C 1
ATOM 1097 O O . ARG A 1 131 ? -4.067 -0.777 8.059 1.00 98.38 131 ARG A O 1
ATOM 1104 N N . GLU A 1 132 ? -1.869 -1.136 7.780 1.00 98.50 132 GLU A N 1
ATOM 1105 C CA . GLU A 1 132 ? -1.749 -2.007 8.954 1.00 98.50 132 GLU A CA 1
ATOM 1106 C C . GLU A 1 132 ? -1.962 -1.235 10.268 1.00 98.50 132 GLU A C 1
ATOM 1108 O O . GLU A 1 132 ? -2.639 -1.744 11.168 1.00 98.50 132 GLU A O 1
ATOM 1113 N N . LYS A 1 133 ? -1.520 0.030 10.359 1.00 98.56 133 LYS A N 1
ATOM 1114 C CA . LYS A 1 133 ? -1.845 0.920 11.493 1.00 98.56 133 LYS A CA 1
ATOM 1115 C C . LYS A 1 133 ? -3.352 1.139 11.634 1.00 98.56 133 LYS A C 1
ATOM 1117 O O . LYS A 1 133 ? -3.873 1.030 12.747 1.00 98.56 133 LYS A O 1
ATOM 1122 N N . ILE A 1 134 ? -4.066 1.393 10.535 1.00 98.44 134 ILE A N 1
ATOM 1123 C CA . ILE A 1 134 ? -5.534 1.518 10.547 1.00 98.44 134 ILE A CA 1
ATOM 1124 C C . ILE A 1 134 ? -6.178 0.208 11.000 1.00 98.44 134 ILE A C 1
ATOM 1126 O O . ILE A 1 134 ? -7.081 0.216 11.835 1.00 98.44 134 ILE A O 1
ATOM 1130 N N . LYS A 1 135 ? -5.720 -0.931 10.475 1.00 98.44 135 LYS A N 1
ATOM 1131 C CA . LYS A 1 135 ? -6.245 -2.250 10.841 1.00 98.44 135 LYS A CA 1
ATOM 1132 C C . LYS A 1 135 ? -6.034 -2.554 12.327 1.00 98.44 135 LYS A C 1
ATOM 1134 O O . LYS A 1 135 ? -6.914 -3.132 12.960 1.00 98.44 135 LYS A O 1
ATOM 1139 N N . ALA A 1 136 ? -4.898 -2.159 12.900 1.00 98.50 136 ALA A N 1
ATOM 1140 C CA . ALA A 1 136 ? -4.646 -2.263 14.336 1.00 98.50 136 ALA A CA 1
ATOM 1141 C C . ALA A 1 136 ? -5.600 -1.373 15.152 1.00 98.50 136 ALA A C 1
ATOM 1143 O O . ALA A 1 136 ? -6.238 -1.871 16.076 1.00 98.50 136 ALA A O 1
ATOM 1144 N N . HIS A 1 137 ? -5.781 -0.107 14.761 1.00 98.19 137 HIS A N 1
ATOM 1145 C CA . HIS A 1 137 ? -6.714 0.803 15.438 1.00 98.19 137 HIS A CA 1
ATOM 1146 C C . HIS A 1 137 ? -8.160 0.309 15.375 1.00 98.19 137 HIS A C 1
ATOM 1148 O O . HIS A 1 137 ? -8.847 0.315 16.390 1.00 98.19 137 HIS A O 1
ATOM 1154 N N . LYS A 1 138 ? -8.614 -0.184 14.215 1.00 98.31 138 LYS A N 1
ATOM 1155 C CA . LYS A 1 138 ? -9.956 -0.767 14.065 1.00 98.31 138 LYS A CA 1
ATOM 1156 C C . LYS A 1 138 ? -10.177 -1.954 15.002 1.00 98.31 138 LYS A C 1
ATOM 1158 O O . LYS A 1 138 ? -11.239 -2.052 15.603 1.00 98.31 138 LYS A O 1
ATOM 11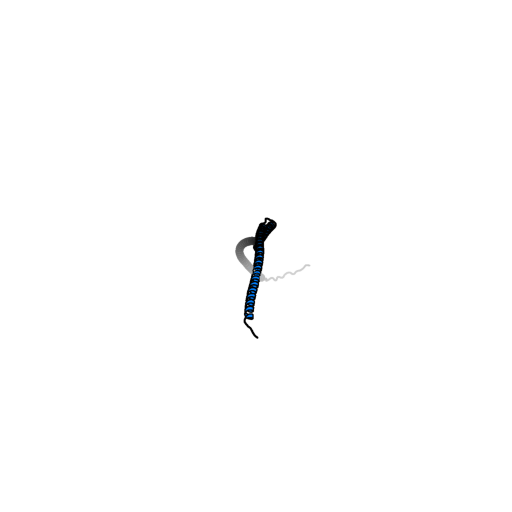63 N N . ARG A 1 139 ? -9.174 -2.827 15.159 1.00 98.06 139 ARG A N 1
ATOM 1164 C CA . ARG A 1 139 ? -9.245 -3.955 16.104 1.00 98.06 139 ARG A CA 1
ATOM 1165 C C . ARG A 1 139 ? -9.397 -3.481 17.548 1.00 98.06 139 ARG A C 1
ATOM 1167 O O . ARG A 1 139 ? -10.279 -3.975 18.239 1.00 98.06 139 ARG A O 1
ATOM 1174 N N . LEU A 1 140 ? -8.582 -2.515 17.976 1.00 97.56 140 LEU A N 1
ATOM 1175 C CA . LEU A 1 140 ? -8.673 -1.944 19.325 1.00 97.56 140 LEU A CA 1
ATOM 1176 C C . LEU A 1 140 ? -10.025 -1.265 19.563 1.00 97.56 140 LEU A C 1
ATOM 1178 O O . LEU A 1 140 ? -10.632 -1.449 20.613 1.00 97.56 140 LEU A O 1
ATOM 1182 N N . PHE A 1 141 ? -10.515 -0.518 18.573 1.00 97.94 141 PHE A N 1
ATOM 1183 C CA . PHE A 1 141 ? -11.820 0.129 18.642 1.00 97.94 141 PHE A CA 1
ATOM 1184 C C . PHE A 1 141 ? -12.946 -0.895 18.835 1.00 97.94 141 PHE A C 1
ATOM 1186 O O . PHE A 1 141 ? -13.730 -0.760 19.768 1.00 97.94 141 PHE A O 1
ATOM 1193 N N . TRP A 1 142 ? -12.978 -1.959 18.026 1.00 98.00 142 TRP A N 1
ATOM 1194 C CA . TRP A 1 142 ? -13.962 -3.037 18.173 1.00 98.00 142 TRP A CA 1
ATOM 1195 C C . TRP A 1 142 ? -13.858 -3.773 19.509 1.00 98.00 142 TRP A C 1
ATOM 1197 O O . TRP A 1 142 ? -14.877 -4.145 20.087 1.00 98.00 142 TRP A O 1
ATOM 1207 N N . GLU A 1 143 ? -12.649 -3.975 20.032 1.00 97.44 143 GLU A N 1
ATOM 1208 C CA . GLU A 1 143 ? -12.474 -4.569 21.356 1.00 97.44 143 GLU A CA 1
ATOM 1209 C C . GLU A 1 143 ? -13.105 -3.697 22.452 1.00 97.44 143 GLU A C 1
ATOM 1211 O O . GLU A 1 143 ? -13.840 -4.210 23.296 1.00 97.44 143 GLU A O 1
ATOM 1216 N N . VAL A 1 144 ? -12.877 -2.382 22.421 1.00 96.81 144 VAL A N 1
ATOM 1217 C CA . VAL A 1 144 ? -13.487 -1.446 23.378 1.00 96.81 144 VAL A CA 1
ATOM 1218 C C . VAL A 1 144 ? -15.004 -1.404 23.207 1.00 96.81 144 VAL A C 1
ATOM 1220 O O . VAL A 1 144 ? -15.734 -1.535 24.188 1.00 96.81 144 VAL A O 1
ATOM 1223 N N . GLU A 1 145 ? -15.483 -1.278 21.971 1.00 97.69 145 GLU A N 1
ATOM 1224 C CA . GLU A 1 145 ? -16.909 -1.211 21.646 1.00 97.69 145 GLU A CA 1
ATOM 1225 C C . GLU A 1 145 ? -17.650 -2.475 22.108 1.00 97.69 145 GLU A C 1
ATOM 1227 O O . GLU A 1 145 ? -18.686 -2.377 22.763 1.00 97.69 145 GLU A O 1
ATOM 1232 N N . SER A 1 146 ? -17.076 -3.662 21.884 1.00 97.62 146 SER A N 1
ATOM 1233 C CA . SER A 1 146 ? -17.657 -4.932 22.346 1.00 97.62 146 SER A CA 1
ATOM 1234 C C . SER A 1 146 ? -17.735 -5.060 23.874 1.00 97.62 146 SER A C 1
ATOM 1236 O O . SER A 1 146 ? -18.657 -5.689 24.393 1.00 97.62 146 SER A O 1
ATOM 1238 N N . LYS A 1 147 ? -16.799 -4.447 24.614 1.00 97.81 147 LYS A N 1
ATOM 1239 C CA . LYS A 1 147 ? -16.763 -4.464 26.089 1.00 97.81 147 LYS A CA 1
ATOM 1240 C C . LYS A 1 147 ? -17.628 -3.371 26.722 1.00 97.81 147 LYS A C 1
ATOM 1242 O O . LYS A 1 147 ? -18.005 -3.489 27.891 1.00 97.81 147 LYS A O 1
ATOM 1247 N N . MET A 1 148 ? -17.972 -2.325 25.974 1.00 97.88 148 MET A N 1
ATOM 1248 C CA . MET A 1 148 ? -18.681 -1.157 26.493 1.00 97.88 148 MET A CA 1
ATOM 1249 C C . MET A 1 148 ? -20.050 -1.468 27.132 1.00 97.88 148 MET A C 1
ATOM 1251 O O . MET A 1 148 ? -20.307 -0.941 28.217 1.00 97.88 148 MET A O 1
ATOM 1255 N N . PRO A 1 149 ? -20.906 -2.354 26.580 1.00 98.00 149 PRO A N 1
ATOM 1256 C CA . PRO A 1 149 ? -22.173 -2.713 27.223 1.00 98.00 149 PRO A CA 1
ATOM 1257 C C . PRO A 1 149 ? -21.982 -3.321 28.617 1.00 98.00 149 PRO A C 1
ATOM 1259 O O . PRO A 1 149 ? -22.712 -2.986 29.549 1.00 98.00 149 PRO A O 1
ATOM 1262 N N . VAL A 1 150 ? -20.956 -4.165 28.781 1.00 97.94 150 VAL A N 1
ATOM 1263 C CA . VAL A 1 150 ? -20.624 -4.793 30.067 1.00 97.94 150 VAL A CA 1
ATOM 1264 C C . VAL A 1 150 ? -20.126 -3.750 31.063 1.00 97.94 150 VAL A C 1
ATOM 1266 O O . VAL A 1 150 ? -20.536 -3.771 32.220 1.00 97.94 150 VAL A O 1
ATOM 1269 N N . MET A 1 151 ? -19.289 -2.803 30.625 1.00 97.62 151 MET A N 1
ATOM 1270 C CA . MET A 1 151 ? -18.825 -1.706 31.483 1.00 97.62 151 MET A CA 1
ATOM 1271 C C . MET A 1 151 ? -19.975 -0.804 31.950 1.00 97.62 151 MET A C 1
ATOM 1273 O O . MET A 1 151 ? -20.018 -0.433 33.123 1.00 97.62 151 MET A O 1
ATOM 1277 N N . ILE A 1 152 ? -20.923 -0.483 31.063 1.00 98.12 152 ILE A N 1
ATOM 1278 C CA . ILE A 1 152 ? -22.118 0.302 31.408 1.00 98.12 152 ILE A CA 1
ATOM 1279 C C . ILE A 1 152 ? -22.961 -0.441 32.449 1.00 98.12 152 ILE A C 1
ATOM 1281 O O . ILE A 1 152 ? -23.374 0.153 33.447 1.00 98.12 152 ILE A O 1
ATOM 1285 N N . GLU A 1 153 ? -23.211 -1.735 32.243 1.00 98.25 153 GLU A N 1
ATOM 1286 C CA . GLU A 1 153 ? -23.999 -2.533 33.183 1.00 98.25 153 GLU A CA 1
ATOM 1287 C C . GLU A 1 153 ? -23.293 -2.676 34.537 1.00 98.25 153 GLU A C 1
ATOM 1289 O O . GLU A 1 153 ? -23.918 -2.510 35.586 1.00 98.25 153 GLU A O 1
ATOM 1294 N N . LEU A 1 154 ? -21.975 -2.887 34.536 1.00 98.12 154 LEU A N 1
ATOM 1295 C CA . LEU A 1 154 ? -21.171 -2.930 35.754 1.00 98.12 154 LEU A CA 1
ATOM 1296 C C . LEU A 1 154 ? -21.277 -1.621 36.548 1.00 98.12 154 LEU A C 1
ATOM 1298 O O . LEU A 1 154 ? -21.518 -1.665 37.755 1.00 98.12 154 LEU A O 1
ATOM 1302 N N . ALA A 1 155 ? -21.160 -0.466 35.885 1.00 98.25 155 ALA A N 1
ATOM 1303 C CA . ALA A 1 155 ? -21.288 0.840 36.530 1.00 98.25 155 ALA A CA 1
ATOM 1304 C C . ALA A 1 155 ? -22.678 1.034 37.164 1.00 98.25 155 ALA A C 1
ATOM 1306 O O . ALA A 1 155 ? -22.783 1.492 38.304 1.00 98.25 155 ALA A O 1
ATOM 1307 N N . LYS A 1 156 ? -23.749 0.609 36.476 1.00 98.38 156 LYS A N 1
ATOM 1308 C CA . LYS A 1 156 ? -25.115 0.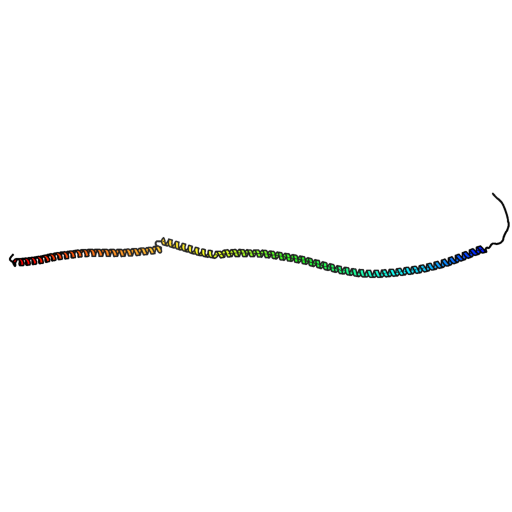624 37.032 1.00 98.38 156 LYS A CA 1
ATOM 1309 C C . LYS A 1 156 ? -25.226 -0.250 38.280 1.00 98.38 156 LYS A C 1
ATOM 1311 O O . LYS A 1 156 ? -25.753 0.195 39.297 1.00 98.38 156 LYS A O 1
ATOM 1316 N N . LYS A 1 157 ? -24.709 -1.482 38.238 1.00 98.25 157 LYS A N 1
ATOM 1317 C CA . LYS A 1 157 ? -24.748 -2.397 39.393 1.00 98.25 157 LYS A CA 1
ATOM 1318 C C . LYS A 1 157 ? -23.938 -1.859 40.571 1.00 98.25 157 LYS A C 1
ATOM 1320 O O . LYS A 1 157 ? -24.399 -1.948 41.705 1.00 98.25 157 LYS A O 1
ATOM 1325 N N . GLN A 1 158 ? -22.777 -1.256 40.321 1.00 98.44 158 GLN A N 1
ATOM 1326 C CA . GLN A 1 158 ? -21.974 -0.604 41.360 1.00 98.44 158 GLN A CA 1
ATOM 1327 C C . GLN A 1 158 ? -22.725 0.554 42.028 1.00 98.44 158 GLN A C 1
ATOM 1329 O O . GLN A 1 158 ? -22.669 0.677 43.253 1.00 98.44 158 GLN A O 1
ATOM 1334 N N . ALA A 1 159 ? -23.461 1.361 41.258 1.00 98.19 159 ALA A N 1
ATOM 1335 C CA . ALA A 1 159 ? -24.295 2.430 41.805 1.00 98.19 159 ALA A CA 1
ATOM 1336 C C . ALA A 1 159 ? -25.400 1.878 42.723 1.00 98.19 159 ALA A C 1
ATOM 1338 O O . ALA A 1 159 ? -25.541 2.350 43.849 1.00 98.19 159 ALA A O 1
ATOM 1339 N N . VAL A 1 160 ? -26.101 0.820 42.297 1.00 98.38 160 VAL A N 1
ATOM 1340 C CA . VAL A 1 160 ? -27.121 0.144 43.123 1.00 98.38 160 VAL A CA 1
ATOM 1341 C C . VAL A 1 160 ? -26.515 -0.415 44.411 1.00 98.38 160 VAL A C 1
ATOM 1343 O O . VAL A 1 160 ? -27.066 -0.224 45.491 1.00 98.38 160 VAL A O 1
ATOM 1346 N N . VAL A 1 161 ? -25.357 -1.078 44.333 1.00 98.38 161 VAL A N 1
ATOM 1347 C CA . VAL A 1 161 ? -24.669 -1.601 45.526 1.00 98.38 161 VAL A CA 1
ATOM 1348 C C . VAL A 1 161 ? -24.292 -0.471 46.484 1.00 98.38 161 VAL A C 1
ATOM 1350 O O . VAL A 1 161 ? -24.414 -0.640 47.696 1.00 98.38 161 VAL A O 1
ATOM 1353 N N . LYS A 1 162 ? -23.844 0.677 45.966 1.00 98.38 162 LYS A N 1
ATOM 1354 C CA . LYS A 1 162 ? -23.525 1.848 46.789 1.00 98.38 162 LYS A CA 1
ATOM 1355 C C . LYS A 1 162 ? -24.772 2.387 47.495 1.00 98.38 162 LYS A C 1
ATOM 1357 O O . LYS A 1 162 ? -24.717 2.598 48.699 1.00 98.38 162 LYS A O 1
ATOM 1362 N N . GLU A 1 163 ? -25.888 2.526 46.782 1.00 98.19 163 GLU A N 1
ATOM 1363 C CA . GLU A 1 163 ? -27.166 2.963 47.360 1.00 98.19 163 GLU A CA 1
ATOM 1364 C C . GLU A 1 163 ? -27.657 2.007 48.458 1.00 98.19 163 GLU A C 1
ATOM 1366 O O . GLU A 1 163 ? -28.048 2.440 49.540 1.00 98.19 163 GLU A O 1
ATOM 1371 N N . LEU A 1 164 ? -27.581 0.694 48.216 1.00 98.19 164 LEU A N 1
ATOM 1372 C CA . LEU A 1 164 ? -27.965 -0.317 49.203 1.00 98.19 164 LEU A CA 1
ATOM 1373 C C . LEU A 1 164 ? -27.071 -0.293 50.447 1.00 98.19 164 LEU A C 1
ATOM 1375 O O . LEU A 1 164 ? -27.572 -0.502 51.550 1.00 98.19 164 LEU A O 1
ATOM 1379 N N . LYS A 1 165 ? -25.765 -0.034 50.295 1.00 98.00 165 LYS A N 1
ATOM 1380 C CA . LYS A 1 165 ? -24.856 0.137 51.438 1.00 98.00 165 LYS A CA 1
ATOM 1381 C C . LYS A 1 165 ? -25.251 1.342 52.289 1.00 98.00 165 LYS A C 1
ATOM 1383 O O . LYS A 1 165 ? -25.376 1.182 53.497 1.00 98.00 165 LYS A O 1
ATOM 1388 N N . THR A 1 166 ? -25.539 2.483 51.663 1.00 97.12 166 THR A N 1
ATOM 1389 C CA . THR A 1 166 ? -26.003 3.683 52.373 1.00 97.12 166 THR A CA 1
ATOM 1390 C C . THR A 1 166 ? -27.321 3.429 53.107 1.00 97.12 166 THR A C 1
ATOM 1392 O O . THR A 1 166 ? -27.390 3.649 54.310 1.00 97.12 166 THR A O 1
ATOM 1395 N N . LYS A 1 167 ? -28.329 2.845 52.443 1.00 96.00 167 LYS A N 1
ATOM 1396 C CA . LYS A 1 167 ? -29.608 2.486 53.090 1.00 96.00 167 LYS A CA 1
ATOM 1397 C C . LYS A 1 167 ? -29.429 1.507 54.248 1.00 96.00 167 LYS A C 1
ATOM 1399 O O . LYS A 1 167 ? -30.101 1.617 55.268 1.00 96.00 167 LYS A O 1
ATOM 1404 N N . LYS A 1 168 ? -28.527 0.532 54.101 1.00 96.06 168 LYS A N 1
ATOM 1405 C CA . LYS A 1 168 ? -28.189 -0.396 55.184 1.00 96.06 168 LYS A CA 1
ATOM 1406 C C . LYS A 1 168 ? -27.589 0.352 56.377 1.00 96.06 168 LYS A C 1
ATOM 1408 O O . LYS A 1 168 ? -27.965 0.058 57.505 1.00 96.06 168 LYS A O 1
ATOM 1413 N N . GLU A 1 169 ? -26.652 1.266 56.144 1.00 95.25 169 GLU A N 1
ATOM 1414 C CA . GLU A 1 169 ? -26.013 2.068 57.195 1.00 95.25 169 GLU A CA 1
ATOM 1415 C C . GLU A 1 169 ? -27.024 2.977 57.909 1.00 95.25 169 GLU A C 1
ATOM 1417 O O . GLU A 1 169 ? -27.051 2.990 59.138 1.00 95.25 169 GLU A O 1
ATOM 1422 N N . GLU A 1 170 ? -27.914 3.636 57.163 1.00 92.31 170 GLU A N 1
ATOM 1423 C CA . GLU A 1 170 ? -29.026 4.430 57.706 1.00 92.31 170 GLU A CA 1
ATOM 1424 C C . GLU A 1 170 ? -29.958 3.581 58.580 1.00 92.31 170 GLU A C 1
ATOM 1426 O O . GLU A 1 170 ? -30.242 3.951 59.716 1.00 92.31 170 GLU A O 1
ATOM 1431 N N . LEU A 1 171 ? -30.382 2.407 58.095 1.00 91.50 171 LEU A N 1
ATOM 1432 C CA . LEU A 1 171 ? -31.234 1.490 58.857 1.00 91.50 171 LEU A CA 1
ATOM 1433 C C . LEU A 1 171 ? -30.543 0.960 60.116 1.00 91.50 171 LEU A C 1
ATOM 1435 O O . LEU A 1 171 ? -31.175 0.868 61.163 1.00 91.50 171 LEU A O 1
ATOM 1439 N N . MET A 1 172 ? -29.255 0.607 60.043 1.00 92.31 172 MET A N 1
ATOM 1440 C CA . MET A 1 172 ? -28.509 0.185 61.233 1.00 92.31 172 MET A CA 1
ATOM 1441 C C . MET A 1 172 ? -28.430 1.310 62.267 1.00 92.31 172 MET A C 1
ATOM 1443 O O . MET A 1 172 ? -28.599 1.041 63.454 1.00 92.31 172 MET A O 1
ATOM 1447 N N . HIS A 1 173 ? -28.193 2.550 61.829 1.00 90.06 173 HIS A N 1
ATOM 1448 C CA . HIS A 1 173 ? -28.165 3.709 62.716 1.00 90.06 173 HIS A CA 1
ATOM 1449 C C . HIS A 1 173 ? -29.543 3.970 63.344 1.00 90.06 173 HIS A C 1
ATOM 1451 O O . HIS A 1 173 ? -29.629 4.196 64.548 1.00 90.06 173 HIS A O 1
ATOM 1457 N N . ASP A 1 174 ? -30.623 3.890 62.561 1.00 89.50 174 ASP A N 1
ATOM 1458 C CA . ASP A 1 174 ? -31.996 4.062 63.050 1.00 89.50 174 ASP A CA 1
ATOM 1459 C C . ASP A 1 174 ? -32.371 2.988 64.083 1.00 89.50 174 ASP A C 1
ATOM 1461 O O . ASP A 1 174 ? -32.885 3.310 65.147 1.00 89.50 174 ASP A O 1
ATOM 1465 N N . LEU A 1 175 ? -32.024 1.721 63.833 1.00 87.75 175 LEU A N 1
ATOM 1466 C CA . LEU A 1 175 ? -32.291 0.614 64.761 1.00 87.75 175 LEU A CA 1
ATOM 1467 C C . LEU A 1 175 ? -31.472 0.685 66.059 1.00 87.75 175 LEU A C 1
ATOM 1469 O O . LEU A 1 175 ? -31.911 0.174 67.087 1.00 87.75 175 LEU A O 1
ATOM 1473 N N . GLN A 1 176 ? -30.275 1.273 66.024 1.00 87.94 176 GLN A N 1
ATOM 1474 C CA . GLN A 1 176 ? -29.455 1.487 67.222 1.00 87.94 176 GLN A CA 1
ATOM 1475 C C . GLN A 1 176 ? -29.883 2.727 68.017 1.00 87.94 176 GLN A C 1
ATOM 1477 O O . GLN A 1 176 ? -29.519 2.853 69.188 1.00 87.94 176 GLN A O 1
ATOM 1482 N N . ASN A 1 177 ? -30.653 3.631 67.409 1.00 87.50 177 ASN A N 1
ATOM 1483 C CA . ASN A 1 177 ? -31.160 4.825 68.062 1.00 87.50 177 ASN A CA 1
ATOM 1484 C C . ASN A 1 177 ? -32.515 4.531 68.737 1.00 87.50 177 ASN A C 1
ATOM 1486 O O . ASN A 1 177 ? -33.478 4.213 68.043 1.00 87.50 177 ASN A O 1
ATOM 1490 N N . PRO A 1 178 ? -32.657 4.694 70.064 1.00 79.12 178 PRO A N 1
ATOM 1491 C CA . PRO A 1 178 ? -33.958 4.570 70.723 1.00 79.12 178 PRO A CA 1
ATOM 1492 C C . PRO A 1 178 ? -34.991 5.606 70.239 1.00 79.12 178 PRO A C 1
ATOM 1494 O O . PRO A 1 178 ? -36.188 5.364 70.365 1.00 79.12 178 PRO A O 1
ATOM 1497 N N . GLU A 1 179 ? -34.551 6.730 69.660 1.00 82.81 179 GLU A N 1
ATOM 1498 C CA . GLU A 1 179 ? -35.416 7.699 68.966 1.00 82.81 179 GLU A CA 1
ATOM 1499 C C . GLU A 1 179 ? -35.497 7.477 67.445 1.00 82.81 179 GLU A C 1
ATOM 1501 O O . GLU A 1 179 ? -36.067 8.300 66.727 1.00 82.81 179 GLU A O 1
ATOM 1506 N N . GLY A 1 180 ? -34.924 6.385 66.937 1.00 85.12 180 GLY A N 1
ATOM 1507 C CA . GLY A 1 180 ? -35.007 6.014 65.531 1.00 85.12 180 GLY A CA 1
ATOM 1508 C C . GLY A 1 180 ? -36.453 5.816 65.095 1.00 85.12 180 GLY A C 1
ATOM 1509 O O . GLY A 1 180 ? -37.299 5.385 65.876 1.00 85.12 180 GLY A O 1
ATOM 1510 N N . THR A 1 181 ? -36.748 6.133 63.843 1.00 87.44 181 THR A N 1
ATOM 1511 C CA . THR A 1 181 ? -38.105 6.151 63.287 1.00 87.44 181 THR A CA 1
ATOM 1512 C C . THR A 1 181 ? -38.794 4.796 63.448 1.00 87.44 181 THR A C 1
ATOM 1514 O O . THR A 1 181 ? -39.927 4.737 63.927 1.00 87.44 181 THR A O 1
ATOM 1517 N N . VAL A 1 182 ? -38.101 3.701 63.111 1.00 83.88 182 VAL A N 1
ATOM 1518 C CA . VAL A 1 182 ? -38.645 2.336 63.212 1.00 83.88 182 VAL A CA 1
ATOM 1519 C C . VAL A 1 182 ? -38.831 1.929 64.672 1.00 83.88 182 VAL A C 1
ATOM 1521 O O . VAL A 1 182 ? -39.879 1.397 65.039 1.00 83.88 182 VAL A O 1
ATOM 1524 N N . ILE A 1 183 ? -37.838 2.205 65.522 1.00 87.50 183 ILE A N 1
ATOM 1525 C CA . ILE A 1 183 ? -37.902 1.891 66.957 1.00 87.50 183 ILE A CA 1
ATOM 1526 C C . ILE A 1 183 ? -39.059 2.653 67.608 1.00 87.50 183 ILE A C 1
ATOM 1528 O O . ILE A 1 183 ? -39.852 2.063 68.338 1.00 87.50 183 ILE A O 1
ATOM 1532 N N . LYS A 1 184 ? -39.197 3.945 67.304 1.00 88.25 184 LYS A N 1
ATOM 1533 C CA . LYS A 1 184 ? -40.239 4.820 67.837 1.00 88.25 184 LYS A CA 1
ATOM 1534 C C . LYS A 1 184 ? -41.634 4.354 67.435 1.00 88.25 184 LYS A C 1
ATOM 1536 O O . LYS A 1 184 ? -42.498 4.272 68.303 1.00 88.25 184 LYS A O 1
ATOM 1541 N N . GLN A 1 185 ? -41.838 3.979 66.172 1.00 88.56 185 GLN A N 1
ATOM 1542 C CA . GLN A 1 185 ? -43.118 3.438 65.710 1.00 88.56 185 GLN A CA 1
ATOM 1543 C C . GLN A 1 185 ? -43.494 2.152 66.467 1.00 88.56 185 GLN A C 1
ATOM 1545 O O . GLN A 1 185 ? -44.608 2.031 66.973 1.00 88.56 185 GLN A O 1
ATOM 1550 N N . VAL A 1 186 ? -42.545 1.223 66.635 1.00 89.12 186 VAL A N 1
ATOM 1551 C CA . VAL A 1 186 ? -42.763 -0.004 67.425 1.00 89.12 186 VAL A CA 1
ATOM 1552 C C . VAL A 1 186 ? -43.041 0.324 68.897 1.00 89.12 186 VAL A C 1
ATOM 1554 O O . VAL A 1 186 ? -43.909 -0.287 69.521 1.00 89.12 186 VAL A O 1
ATOM 1557 N N . GLN A 1 187 ? -42.338 1.303 69.467 1.00 88.94 187 GLN A N 1
ATOM 1558 C CA . GLN A 1 187 ? -42.551 1.750 70.842 1.00 88.94 187 GLN A CA 1
ATOM 1559 C C . GLN A 1 187 ? -43.974 2.298 71.027 1.00 88.94 187 GLN A C 1
ATOM 1561 O O . GLN A 1 187 ? -44.646 1.949 71.998 1.00 88.94 187 GLN A O 1
ATOM 1566 N N . GLU A 1 188 ? -44.447 3.119 70.088 1.00 91.50 188 GLU A N 1
ATOM 1567 C CA . GLU A 1 188 ? -45.799 3.680 70.073 1.00 91.50 188 GLU A CA 1
ATOM 1568 C C . GLU A 1 188 ? -46.859 2.569 70.003 1.00 91.50 188 GLU A C 1
ATOM 1570 O O . GLU A 1 188 ? -47.769 2.545 70.837 1.00 91.50 188 GLU A O 1
ATOM 1575 N N . GLU A 1 189 ? -46.698 1.581 69.118 1.00 92.62 189 GLU A N 1
ATOM 1576 C CA . GLU A 1 189 ? -47.585 0.410 69.035 1.00 92.62 189 GLU A CA 1
ATOM 1577 C C . GLU A 1 189 ? -47.596 -0.410 70.336 1.00 92.62 189 GLU A C 1
ATOM 1579 O O . GLU A 1 189 ? -48.663 -0.768 70.843 1.00 92.62 189 GLU A O 1
ATOM 1584 N N . ILE A 1 190 ? -46.430 -0.647 70.948 1.00 94.00 190 ILE A N 1
ATOM 1585 C CA . ILE A 1 190 ? -46.336 -1.320 72.253 1.00 94.00 190 ILE A CA 1
ATOM 1586 C C . ILE A 1 190 ? -47.094 -0.527 73.322 1.00 94.00 190 ILE A C 1
ATOM 1588 O O . ILE A 1 190 ? -47.793 -1.118 74.150 1.00 94.00 190 ILE A O 1
ATOM 1592 N N . THR A 1 191 ? -46.960 0.804 73.347 1.00 94.19 191 THR A N 1
ATOM 1593 C CA . THR A 1 191 ? -47.694 1.629 74.319 1.00 94.19 191 THR A CA 1
ATOM 1594 C C . THR A 1 191 ? -49.200 1.606 74.085 1.00 94.19 191 THR A C 1
ATOM 1596 O O . THR A 1 191 ? -49.954 1.566 75.059 1.00 94.19 191 THR A O 1
ATOM 1599 N N . PHE A 1 192 ? -49.639 1.577 72.827 1.00 95.50 192 PHE A N 1
ATOM 1600 C CA . PHE A 1 192 ? -51.045 1.443 72.467 1.00 95.50 192 PHE A CA 1
ATOM 1601 C C . PHE A 1 192 ? -51.616 0.105 72.957 1.00 95.50 192 PHE A C 1
ATOM 1603 O O . PHE A 1 192 ? -52.585 0.098 73.715 1.00 95.50 192 PHE A O 1
ATOM 1610 N N . LEU A 1 193 ? -50.950 -1.012 72.649 1.00 96.06 193 LEU A N 1
ATOM 1611 C CA . LEU A 1 193 ? -51.380 -2.345 73.085 1.00 96.06 193 LEU A CA 1
ATOM 1612 C C . LEU A 1 193 ? -51.394 -2.488 74.612 1.00 96.06 193 LEU A C 1
ATOM 1614 O O . LEU A 1 193 ? -52.312 -3.081 75.177 1.00 96.06 193 LEU A O 1
ATOM 1618 N N . LYS A 1 194 ? -50.408 -1.919 75.319 1.00 95.56 194 LYS A N 1
ATOM 1619 C CA . LYS A 1 194 ? -50.408 -1.898 76.794 1.00 95.56 194 LYS A CA 1
ATOM 1620 C C . LYS A 1 194 ? -51.635 -1.180 77.358 1.00 95.56 194 LYS A C 1
ATOM 1622 O O . LYS A 1 194 ? -52.168 -1.614 78.381 1.00 95.56 194 LYS A O 1
ATOM 1627 N N . ARG A 1 195 ? -52.075 -0.098 76.709 1.00 95.75 195 ARG A N 1
ATOM 1628 C CA . ARG A 1 195 ? -53.280 0.639 77.100 1.00 95.75 195 ARG A CA 1
ATOM 1629 C C . ARG A 1 195 ? -54.530 -0.214 76.892 1.00 95.75 195 ARG A C 1
ATOM 1631 O O . ARG A 1 195 ? -55.258 -0.409 77.859 1.00 95.75 195 ARG A O 1
ATOM 1638 N N . GLU A 1 196 ? -54.707 -0.804 75.709 1.00 96.62 196 GLU A N 1
ATOM 1639 C CA . GLU A 1 196 ? -55.846 -1.695 75.425 1.00 96.62 196 GLU A CA 1
ATOM 1640 C C . GLU A 1 196 ? -55.917 -2.874 76.404 1.00 96.62 196 GLU A C 1
ATOM 1642 O O . GLU A 1 196 ? -56.976 -3.162 76.958 1.00 96.62 196 GLU A O 1
ATOM 1647 N N . ILE A 1 197 ? -54.785 -3.528 76.688 1.00 96.25 197 ILE A N 1
ATOM 1648 C CA . ILE A 1 197 ? -54.731 -4.622 77.672 1.00 96.25 197 ILE A CA 1
ATOM 1649 C C . ILE A 1 197 ? -55.194 -4.140 79.051 1.00 96.25 197 ILE A C 1
ATOM 1651 O O . ILE A 1 197 ? -55.905 -4.864 79.748 1.00 96.25 197 ILE A O 1
ATOM 1655 N N . THR A 1 198 ? -54.791 -2.935 79.459 1.00 95.75 198 THR A N 1
ATOM 1656 C CA . THR A 1 198 ? -55.166 -2.369 80.762 1.00 95.75 198 THR A CA 1
ATOM 1657 C C . THR A 1 198 ? -56.664 -2.077 80.818 1.00 95.75 198 THR A C 1
ATOM 1659 O O . THR A 1 198 ? -57.324 -2.498 81.766 1.00 95.75 198 THR A O 1
ATOM 1662 N N . GLU A 1 199 ? -57.221 -1.457 79.778 1.00 95.94 199 GLU A N 1
ATOM 1663 C CA . GLU A 1 199 ? -58.657 -1.170 79.667 1.00 95.94 199 GLU A CA 1
ATOM 1664 C C . GLU A 1 199 ? -59.499 -2.454 79.689 1.00 95.94 199 GLU A C 1
ATOM 1666 O O . GLU A 1 199 ? -60.473 -2.559 80.440 1.00 95.94 199 GLU A O 1
ATOM 1671 N N . VAL A 1 200 ? -59.089 -3.476 78.932 1.00 96.38 200 VAL A N 1
ATOM 1672 C CA . VAL A 1 200 ? -59.754 -4.787 78.931 1.00 96.38 200 VAL A CA 1
ATOM 1673 C C . VAL A 1 200 ? -59.656 -5.449 80.306 1.00 96.38 200 VAL A C 1
ATOM 1675 O O . VAL A 1 200 ? -60.639 -6.015 80.785 1.00 96.38 200 VAL A O 1
ATOM 1678 N N . LYS A 1 201 ? -58.506 -5.362 80.982 1.00 95.81 201 LYS A N 1
ATOM 1679 C CA . LYS A 1 201 ? -58.320 -5.928 82.325 1.00 95.81 201 LYS A CA 1
ATOM 1680 C C . LYS A 1 201 ? -59.216 -5.246 83.360 1.00 95.81 201 LYS A C 1
ATOM 1682 O O . LYS A 1 201 ? -59.835 -5.932 84.170 1.00 95.81 201 LYS A O 1
ATOM 1687 N N . GLU A 1 202 ? -59.335 -3.922 83.314 1.00 94.50 202 GLU A N 1
ATOM 1688 C CA . GLU A 1 202 ? -60.268 -3.174 84.162 1.00 94.50 202 GLU A CA 1
ATOM 1689 C C . GLU A 1 202 ? -61.725 -3.544 83.874 1.00 94.50 202 GLU A C 1
ATOM 1691 O O . GLU A 1 202 ? -62.517 -3.716 84.803 1.00 94.50 202 GLU A O 1
ATOM 1696 N N . PHE A 1 203 ? -62.084 -3.714 82.600 1.00 96.44 203 PHE A N 1
ATOM 1697 C CA . PHE A 1 203 ? -63.415 -4.167 82.211 1.00 96.44 203 PHE A CA 1
ATOM 1698 C C . PHE A 1 203 ? -63.722 -5.579 82.736 1.00 96.44 203 PHE A C 1
ATOM 1700 O O . PHE A 1 203 ? -64.807 -5.810 83.273 1.00 96.44 203 PHE A O 1
ATOM 1707 N N . ILE A 1 204 ? -62.765 -6.508 82.641 1.00 96.12 204 ILE A N 1
ATOM 1708 C CA . ILE A 1 204 ? -62.886 -7.865 83.195 1.00 96.12 204 ILE A CA 1
ATOM 1709 C C . ILE A 1 204 ? -63.057 -7.820 84.714 1.00 96.12 204 ILE A C 1
ATOM 1711 O O . ILE A 1 204 ? -63.933 -8.510 85.235 1.00 96.12 204 ILE A O 1
ATOM 1715 N N . ASN A 1 205 ? -62.278 -7.001 85.425 1.00 95.06 205 ASN A N 1
ATOM 1716 C CA . ASN A 1 205 ? -62.413 -6.853 86.876 1.00 95.06 205 ASN A CA 1
ATOM 1717 C C . ASN A 1 205 ? -63.819 -6.363 87.248 1.00 95.06 205 ASN A C 1
ATOM 1719 O O . ASN A 1 205 ? -64.498 -7.027 88.022 1.00 95.06 205 ASN A O 1
ATOM 1723 N N . LYS A 1 206 ? -64.322 -5.306 86.592 1.00 95.31 206 LYS A N 1
ATOM 1724 C CA . LYS A 1 206 ? -65.698 -4.814 86.802 1.00 95.31 206 LYS A CA 1
ATOM 1725 C C . LYS A 1 206 ? -66.751 -5.896 86.553 1.00 95.31 206 LYS A C 1
ATOM 1727 O O . LYS A 1 206 ? -67.713 -6.015 87.304 1.00 95.31 206 LYS A O 1
ATOM 1732 N N . LYS A 1 207 ? -66.595 -6.694 85.490 1.00 95.19 207 LYS A N 1
ATOM 1733 C CA . LYS A 1 207 ? -67.497 -7.823 85.202 1.00 95.19 207 LYS A CA 1
ATOM 1734 C C . LYS A 1 207 ? -67.400 -8.929 86.252 1.00 95.19 207 LYS A C 1
ATOM 1736 O O . LYS A 1 207 ? -68.412 -9.555 86.545 1.00 95.19 207 LYS A O 1
ATOM 1741 N N . THR A 1 208 ? -66.213 -9.153 86.804 1.00 95.12 208 THR A N 1
ATOM 1742 C CA . THR A 1 208 ? -65.976 -10.128 87.873 1.00 95.12 208 THR A CA 1
ATOM 1743 C C . THR A 1 208 ? -66.639 -9.681 89.176 1.00 95.12 208 THR A C 1
ATOM 1745 O O . THR A 1 208 ? -67.307 -10.495 89.805 1.00 95.12 208 THR A O 1
ATOM 1748 N N . ASP A 1 209 ? -66.543 -8.395 89.527 1.00 93.62 209 ASP A N 1
ATOM 1749 C CA . ASP A 1 209 ? -67.203 -7.823 90.707 1.00 93.62 209 ASP A CA 1
ATOM 1750 C C . ASP A 1 209 ? -68.733 -7.939 90.597 1.00 93.62 209 ASP A C 1
ATOM 1752 O O . ASP A 1 209 ? -69.380 -8.480 91.492 1.00 93.62 209 ASP A O 1
ATOM 1756 N N . LEU A 1 210 ? -69.306 -7.542 89.450 1.00 94.94 210 LEU A N 1
ATOM 1757 C CA . LEU A 1 210 ? -70.743 -7.696 89.176 1.00 94.94 210 LEU A CA 1
ATOM 1758 C C . LEU A 1 210 ? -71.197 -9.161 89.245 1.00 94.94 210 LEU A C 1
ATOM 1760 O O . LEU A 1 210 ? -72.280 -9.458 89.739 1.00 94.94 210 LEU A O 1
ATOM 1764 N N . LEU A 1 211 ? -70.377 -10.091 88.749 1.00 94.50 211 LEU A N 1
ATOM 1765 C CA . LEU A 1 211 ? -70.671 -11.519 88.839 1.00 94.50 211 LEU A CA 1
ATOM 1766 C C . LEU A 1 211 ? -70.698 -11.997 90.297 1.00 94.50 211 LEU A C 1
ATOM 1768 O O . LEU A 1 211 ? -71.507 -12.857 90.640 1.00 94.50 211 LEU A O 1
ATOM 1772 N N . GLU A 1 212 ? -69.822 -11.473 91.153 1.00 93.62 212 GLU A N 1
ATOM 1773 C CA . GLU A 1 212 ? -69.801 -11.825 92.571 1.00 93.62 212 GLU A CA 1
ATOM 1774 C C . GLU A 1 212 ? -71.023 -11.266 93.316 1.00 93.62 212 GLU A C 1
ATOM 1776 O O . GLU A 1 212 ? -71.650 -11.990 94.092 1.00 93.62 212 GLU A O 1
ATOM 1781 N N . GLU A 1 213 ? -71.439 -10.033 93.013 1.00 93.56 213 GLU A N 1
ATOM 1782 C CA . GLU A 1 213 ? -72.700 -9.462 93.508 1.00 93.56 213 GLU A CA 1
ATOM 1783 C C . GLU A 1 213 ? -73.908 -10.320 93.103 1.00 93.56 213 GLU A C 1
ATOM 1785 O O . GLU A 1 213 ? -74.743 -10.669 93.947 1.00 93.56 213 GLU A O 1
ATOM 1790 N N . GLU A 1 214 ? -73.964 -10.738 91.835 1.00 93.25 214 GLU A N 1
ATOM 1791 C CA . GLU A 1 214 ? -75.032 -11.590 91.309 1.00 93.25 214 GLU A CA 1
ATOM 1792 C C . GLU A 1 214 ? -75.058 -12.960 92.008 1.00 93.25 214 GLU A C 1
ATOM 1794 O O . GLU A 1 214 ? -76.125 -13.460 92.370 1.00 93.25 214 GLU A O 1
ATOM 1799 N N . LYS A 1 215 ? -73.892 -13.567 92.285 1.00 93.81 215 LYS A N 1
ATOM 1800 C CA . LYS A 1 215 ? -73.812 -14.818 93.064 1.00 93.81 215 LYS A CA 1
ATOM 1801 C C . LYS A 1 215 ? -74.363 -14.650 94.479 1.00 93.81 215 LYS A C 1
ATOM 1803 O O . LYS A 1 215 ? -75.055 -15.549 94.963 1.00 93.81 215 LYS A O 1
ATOM 1808 N N . ILE A 1 216 ? -74.071 -13.530 95.145 1.00 93.56 216 ILE A N 1
ATOM 1809 C CA . ILE A 1 216 ? -74.592 -13.233 96.488 1.00 93.56 216 ILE A CA 1
ATOM 1810 C C . ILE A 1 216 ? -76.118 -13.091 96.441 1.00 93.56 216 ILE A C 1
ATOM 1812 O O . ILE A 1 216 ? -76.813 -13.665 97.286 1.00 93.56 216 ILE A O 1
ATOM 1816 N N . LEU A 1 217 ? -76.652 -12.363 95.456 1.00 93.38 217 LEU A N 1
ATOM 1817 C CA . LEU A 1 217 ? -78.094 -12.203 95.257 1.00 93.38 217 LEU A CA 1
ATOM 1818 C C . LEU A 1 217 ? -78.770 -13.553 94.978 1.00 93.38 217 LEU A C 1
ATOM 1820 O O . LEU A 1 217 ? -79.757 -13.903 95.627 1.00 93.38 217 LEU A O 1
ATOM 1824 N N . HIS A 1 218 ? -78.185 -14.358 94.094 1.00 93.88 218 HIS A N 1
ATOM 1825 C CA . HIS A 1 218 ? -78.665 -15.699 93.779 1.00 93.88 218 HIS A CA 1
ATOM 1826 C C . HIS A 1 218 ? -78.658 -16.627 95.008 1.00 93.88 218 HIS A C 1
ATOM 1828 O O . HIS A 1 218 ? -79.596 -17.397 95.216 1.00 93.88 218 HIS A O 1
ATOM 1834 N N . ALA A 1 219 ? -77.644 -16.534 95.877 1.00 93.06 219 ALA A N 1
ATOM 1835 C CA . ALA A 1 219 ? -77.603 -17.285 97.132 1.00 93.06 219 ALA A CA 1
ATOM 1836 C C . ALA A 1 219 ? -78.708 -16.862 98.121 1.00 93.06 219 ALA A C 1
ATOM 1838 O O . ALA A 1 219 ? -79.255 -17.720 98.817 1.00 93.06 219 ALA A O 1
ATOM 1839 N N . LYS A 1 220 ? -79.060 -15.568 98.179 1.00 93.00 220 LYS A N 1
ATOM 1840 C CA . LYS A 1 220 ? -80.193 -15.074 98.985 1.00 93.00 220 LYS A CA 1
ATOM 1841 C C . LYS A 1 220 ? -81.525 -15.605 98.457 1.00 93.00 220 LYS A C 1
ATOM 1843 O O . LYS A 1 220 ? -82.257 -16.229 99.220 1.00 93.00 220 LYS A O 1
ATOM 1848 N N . LEU A 1 221 ? -81.780 -15.448 97.157 1.00 92.62 221 LEU A N 1
ATOM 1849 C CA . LEU A 1 221 ? -82.976 -15.974 96.487 1.00 92.62 221 LEU A CA 1
ATOM 1850 C C . LEU A 1 221 ? -83.143 -17.479 96.719 1.00 92.62 221 LEU A C 1
ATOM 1852 O O . LEU A 1 221 ? -84.239 -17.940 97.023 1.00 92.62 221 LEU A O 1
ATOM 1856 N N . ARG A 1 222 ? -82.053 -18.256 96.651 1.00 93.19 222 ARG A N 1
ATOM 1857 C CA . ARG A 1 222 ? -82.090 -19.696 96.944 1.00 93.19 222 ARG A CA 1
ATOM 1858 C C . ARG A 1 222 ? -82.594 -19.990 98.363 1.00 93.19 222 ARG A C 1
ATOM 1860 O O . ARG A 1 222 ? -83.450 -20.854 98.516 1.00 93.19 222 ARG A O 1
ATOM 1867 N N . LYS A 1 223 ? -82.114 -19.262 99.379 1.00 91.75 223 LYS A N 1
ATOM 1868 C CA . LYS A 1 223 ? -82.580 -19.421 100.771 1.00 91.75 223 LYS A CA 1
ATOM 1869 C C . LYS A 1 223 ? -84.048 -19.036 100.943 1.00 91.75 223 LYS A C 1
ATOM 1871 O O . LYS A 1 223 ? -84.769 -19.704 101.676 1.00 91.75 223 LYS A O 1
ATOM 1876 N N . GLU A 1 224 ? -84.492 -17.967 100.285 1.00 89.06 224 GLU A N 1
ATOM 1877 C CA . GLU A 1 224 ? -85.900 -17.554 100.305 1.00 89.06 224 GLU A CA 1
ATOM 1878 C C . GLU A 1 224 ? -86.798 -18.621 99.668 1.00 89.06 224 GLU A C 1
ATOM 1880 O O . GLU A 1 224 ? -87.806 -19.001 100.259 1.00 89.06 224 GLU A O 1
ATOM 1885 N N . ILE A 1 225 ? -86.393 -19.183 98.524 1.00 89.56 225 ILE A N 1
ATOM 1886 C CA . ILE A 1 225 ? -87.105 -20.294 97.877 1.00 89.56 225 ILE A CA 1
ATOM 1887 C C . ILE A 1 225 ? -87.148 -21.524 98.794 1.00 89.56 225 ILE A C 1
ATOM 1889 O O . ILE A 1 225 ? -88.213 -22.116 98.952 1.00 89.56 225 ILE A O 1
ATOM 1893 N N . GLU A 1 226 ? -86.036 -21.900 99.435 1.00 88.06 226 GLU A N 1
ATOM 1894 C CA . GLU A 1 226 ? -85.998 -23.005 100.407 1.00 88.06 226 GLU A CA 1
ATOM 1895 C C . GLU A 1 226 ? -86.953 -22.764 101.586 1.00 88.06 226 GLU A C 1
ATOM 1897 O O . GLU A 1 226 ? -87.691 -23.670 101.975 1.00 88.06 226 GLU A O 1
ATOM 1902 N N . MET A 1 227 ? -87.000 -21.540 102.120 1.00 85.56 227 MET A N 1
ATOM 1903 C CA . MET A 1 227 ? -87.935 -21.153 103.180 1.00 85.56 227 MET A CA 1
ATOM 1904 C C . MET A 1 227 ? -89.393 -21.264 102.717 1.00 85.56 227 MET A C 1
ATOM 1906 O O . MET A 1 227 ? -90.214 -21.853 103.421 1.00 85.56 227 MET A O 1
ATOM 1910 N N . CYS A 1 228 ? -89.715 -20.746 101.528 1.00 79.00 228 CYS A N 1
ATOM 1911 C CA . CYS A 1 228 ? -91.046 -20.852 100.932 1.00 79.00 228 CYS A CA 1
ATOM 1912 C C . CYS A 1 228 ? -91.454 -22.310 100.693 1.00 79.00 228 CYS A C 1
ATOM 1914 O O . CYS A 1 228 ? -92.588 -22.675 100.997 1.00 79.00 228 CYS A O 1
ATOM 1916 N N . LEU A 1 229 ? -90.547 -23.157 100.197 1.00 84.75 229 LEU A N 1
ATOM 1917 C CA . LEU A 1 229 ? -90.789 -24.592 100.024 1.00 84.75 229 LEU A CA 1
ATOM 1918 C C . LEU A 1 229 ? -91.005 -25.296 101.369 1.00 84.75 229 LEU A C 1
ATOM 1920 O O . LEU A 1 229 ? -91.894 -26.140 101.476 1.00 84.75 229 LEU A O 1
ATOM 1924 N N . CYS A 1 230 ? -90.247 -24.926 102.405 1.00 80.06 230 CYS A N 1
ATOM 1925 C CA . CYS A 1 230 ? -90.399 -25.482 103.746 1.00 80.06 230 CYS A CA 1
ATOM 1926 C C . CYS A 1 230 ? -91.759 -25.099 104.346 1.00 80.06 230 CYS A C 1
ATOM 1928 O O . CYS A 1 230 ? -92.501 -25.990 104.758 1.00 80.06 230 CYS A O 1
ATOM 1930 N N . LEU A 1 231 ? -92.146 -23.819 104.272 1.00 78.56 231 LEU A N 1
ATOM 1931 C CA . LEU A 1 231 ? -93.481 -23.346 104.656 1.00 78.56 231 LEU A CA 1
ATOM 1932 C C . LEU A 1 231 ? -94.573 -24.073 103.876 1.00 78.56 231 LEU A C 1
ATOM 1934 O O . LEU A 1 231 ? -95.517 -24.574 104.476 1.00 78.56 231 LEU A O 1
ATOM 1938 N N . PHE A 1 232 ? -94.440 -24.187 102.553 1.00 80.00 232 PHE A N 1
ATOM 1939 C CA . PHE A 1 232 ? -95.408 -24.898 101.722 1.00 80.00 232 PHE A CA 1
ATOM 1940 C C . PHE A 1 232 ? -95.525 -26.371 102.126 1.00 80.00 232 PHE A C 1
ATOM 1942 O O . PHE A 1 232 ? -96.631 -26.899 102.176 1.00 80.00 232 PHE A O 1
ATOM 1949 N N . SER A 1 233 ? -94.415 -27.025 102.488 1.00 75.50 233 SER A N 1
ATOM 1950 C CA . SER A 1 233 ? -94.434 -28.390 103.019 1.00 75.50 233 SER A CA 1
ATOM 1951 C C . SER A 1 233 ? -95.125 -28.474 104.383 1.00 75.50 233 SER A C 1
ATOM 1953 O O . SER A 1 233 ? -95.902 -29.395 104.593 1.00 75.50 233 SER A O 1
ATOM 1955 N N . THR A 1 234 ? -94.950 -27.489 105.275 1.00 71.06 234 THR A N 1
ATOM 1956 C CA . THR A 1 234 ? -95.635 -27.459 106.583 1.00 71.06 234 THR A CA 1
ATOM 1957 C C . THR A 1 234 ? -97.125 -27.170 106.431 1.00 71.06 234 THR A C 1
ATOM 1959 O O . THR A 1 234 ? -97.945 -27.826 107.064 1.00 71.06 234 THR A O 1
ATOM 1962 N N . TYR A 1 235 ? -97.494 -26.228 105.559 1.00 72.94 235 TYR A N 1
ATOM 1963 C CA . TYR A 1 235 ? -98.886 -25.964 105.198 1.00 72.94 235 TYR A CA 1
ATOM 1964 C C . TYR A 1 235 ? -99.531 -27.188 104.556 1.00 72.94 235 TYR A C 1
ATOM 1966 O O . TYR A 1 235 ? -100.662 -27.513 104.895 1.00 72.94 235 TYR A O 1
ATOM 1974 N N . LYS A 1 236 ? -98.811 -27.896 103.680 1.00 73.06 236 LYS A N 1
ATOM 1975 C CA . LYS A 1 236 ? -99.288 -29.131 103.061 1.00 73.06 236 LYS A CA 1
ATOM 1976 C C . LYS A 1 236 ? -99.477 -30.250 104.084 1.00 73.06 236 LYS A C 1
ATOM 1978 O O . LYS A 1 236 ? -100.530 -30.863 104.072 1.00 73.06 236 LYS A O 1
ATOM 1983 N N . VAL A 1 237 ? -98.535 -30.452 105.009 1.00 70.75 237 VAL A N 1
ATOM 1984 C CA . VAL A 1 237 ? -98.673 -31.419 106.116 1.00 70.75 237 VAL A CA 1
ATOM 1985 C C . VAL A 1 237 ? -99.858 -31.056 107.013 1.00 70.75 237 VAL A C 1
ATOM 1987 O O . VAL A 1 237 ? -100.687 -31.913 107.281 1.00 70.75 237 VAL A O 1
ATOM 1990 N N . ASN A 1 238 ? -100.008 -29.785 107.403 1.00 65.81 238 ASN A N 1
ATOM 1991 C CA . ASN A 1 238 ? -101.161 -29.329 108.190 1.00 65.81 238 ASN A CA 1
ATOM 1992 C C . ASN A 1 238 ? -102.491 -29.514 107.444 1.00 65.81 238 ASN A C 1
ATOM 1994 O O . ASN A 1 238 ? -103.505 -29.830 108.061 1.00 65.81 238 ASN A O 1
ATOM 1998 N N . MET A 1 239 ? -102.507 -29.310 106.125 1.00 68.12 239 MET A N 1
ATOM 1999 C CA . MET A 1 239 ? -103.694 -29.517 105.296 1.00 68.12 239 MET A CA 1
ATOM 2000 C C . MET A 1 239 ? -104.006 -31.012 105.141 1.00 68.12 239 MET A C 1
ATOM 2002 O O . MET A 1 239 ? -105.164 -31.399 105.268 1.00 68.12 239 MET A O 1
ATOM 2006 N N . ASP A 1 240 ? -102.988 -31.853 104.947 1.00 70.88 240 ASP A N 1
ATOM 2007 C CA . ASP A 1 240 ? -103.113 -33.311 104.881 1.00 70.88 240 ASP A CA 1
ATOM 2008 C C . ASP A 1 240 ? -103.568 -33.897 106.238 1.00 70.88 240 ASP A C 1
ATOM 2010 O O . ASP A 1 240 ? -104.427 -34.781 106.262 1.00 70.88 240 ASP A O 1
ATOM 2014 N N . ASP A 1 241 ? -103.087 -33.364 107.368 1.00 65.44 241 ASP A N 1
ATOM 2015 C CA . ASP A 1 241 ? -103.536 -33.718 108.724 1.00 65.44 241 ASP A CA 1
ATOM 2016 C C . ASP A 1 241 ? -104.963 -33.230 109.009 1.00 65.44 241 ASP A C 1
ATOM 2018 O O . ASP A 1 241 ? -105.753 -33.962 109.607 1.00 65.44 241 ASP A O 1
ATOM 2022 N N . TRP A 1 242 ? -105.348 -32.038 108.536 1.00 66.12 242 TRP A N 1
ATOM 2023 C CA . TRP A 1 242 ? -106.730 -31.552 108.625 1.00 66.12 242 TRP A CA 1
ATOM 2024 C C . TRP A 1 242 ? -107.691 -32.440 107.824 1.00 66.12 242 TRP A C 1
ATOM 2026 O O . TRP A 1 242 ? -108.720 -32.863 108.353 1.00 66.12 242 TRP A O 1
ATOM 2036 N N . VAL A 1 243 ? -107.329 -32.801 106.586 1.00 70.81 243 VAL A N 1
ATOM 2037 C CA . VAL A 1 243 ? -108.096 -33.743 105.753 1.00 70.81 243 VAL A CA 1
ATOM 2038 C C . VAL A 1 243 ? -108.172 -35.119 106.421 1.00 70.81 243 VAL A C 1
ATOM 2040 O O . VAL A 1 243 ? -109.240 -35.729 106.442 1.00 70.81 243 VAL A O 1
ATOM 2043 N N . ARG A 1 244 ? -107.077 -35.605 107.018 1.00 65.75 244 ARG A N 1
ATOM 2044 C CA . ARG A 1 244 ? -107.037 -36.891 107.728 1.00 65.75 244 ARG A CA 1
ATOM 2045 C C . ARG A 1 244 ? -107.901 -36.890 108.994 1.00 65.75 244 ARG A C 1
ATOM 2047 O O . ARG A 1 244 ? -108.625 -37.859 109.208 1.00 65.75 244 ARG A O 1
ATOM 2054 N N . CYS A 1 245 ? -107.872 -35.829 109.801 1.00 61.31 245 CYS A N 1
ATOM 2055 C CA . CYS A 1 245 ? -108.746 -35.676 110.968 1.00 61.31 245 CYS A CA 1
ATOM 2056 C C . CYS A 1 245 ? -110.219 -35.616 110.560 1.00 61.31 245 CYS A C 1
ATOM 2058 O O . CYS A 1 245 ? -111.029 -36.328 111.145 1.00 61.31 245 CYS A O 1
ATOM 2060 N N . HIS A 1 246 ? -110.565 -34.852 109.520 1.00 61.56 246 HIS A N 1
ATOM 2061 C CA . HIS A 1 246 ? -111.934 -34.823 108.999 1.00 61.56 246 HIS A CA 1
ATOM 2062 C C . HIS A 1 246 ? -112.379 -36.192 108.466 1.00 61.56 246 HIS A C 1
ATOM 2064 O O . HIS A 1 246 ? -113.502 -36.612 108.726 1.00 61.56 246 HIS A O 1
ATOM 2070 N N . TYR A 1 247 ? -111.499 -36.921 107.776 1.00 64.44 247 TYR A N 1
ATOM 2071 C CA . TYR A 1 247 ? -111.788 -38.267 107.279 1.00 64.44 247 TYR A CA 1
ATOM 2072 C C . TYR A 1 247 ? -111.970 -39.288 108.414 1.00 64.44 247 TYR A C 1
ATOM 2074 O O . TYR A 1 247 ? -112.856 -40.134 108.342 1.00 64.44 247 TYR A O 1
ATOM 2082 N N . LEU A 1 248 ? -111.167 -39.208 109.481 1.00 60.34 248 LEU A N 1
ATOM 2083 C CA . LEU A 1 248 ? -111.302 -40.068 110.663 1.00 60.34 248 LEU A CA 1
ATOM 2084 C C . LEU A 1 248 ? -112.553 -39.740 111.485 1.00 60.34 248 LEU A C 1
ATOM 2086 O O . LEU A 1 248 ? -113.211 -40.664 111.950 1.00 60.34 248 LEU A O 1
ATOM 2090 N N . HIS A 1 249 ? -112.920 -38.462 111.600 1.00 59.81 249 HIS A N 1
ATOM 2091 C CA . HIS A 1 249 ? -114.164 -38.041 112.246 1.00 59.81 249 HIS A CA 1
ATOM 2092 C C . HIS A 1 249 ? -115.389 -38.547 111.467 1.00 59.81 249 HIS A C 1
ATOM 2094 O O . HIS A 1 249 ? -116.314 -39.098 112.054 1.00 59.81 249 HIS A O 1
ATOM 2100 N N . PHE A 1 250 ? -115.344 -38.465 110.133 1.00 60.00 250 PHE A N 1
ATOM 2101 C CA . PHE A 1 250 ? -116.380 -39.016 109.253 1.00 60.00 250 PHE A CA 1
ATOM 2102 C C . PHE A 1 250 ? -116.440 -40.555 109.310 1.00 60.00 250 PHE A C 1
ATOM 2104 O O . PHE A 1 250 ? -117.505 -41.150 109.174 1.00 60.00 250 PHE A O 1
ATOM 2111 N N . LYS A 1 251 ? -115.300 -41.224 109.537 1.00 59.81 251 LYS A N 1
ATOM 2112 C CA . LYS A 1 251 ? -115.231 -42.681 109.719 1.00 59.81 251 LYS A CA 1
ATOM 2113 C C . LYS A 1 251 ? -115.795 -43.131 111.074 1.00 59.81 251 LYS A C 1
ATOM 2115 O O . LYS A 1 251 ? -116.505 -44.126 111.111 1.00 59.81 251 LYS A O 1
ATOM 2120 N N . GLN A 1 252 ? -115.538 -42.388 112.152 1.00 57.34 252 GLN A N 1
ATOM 2121 C CA . GLN A 1 252 ? -116.157 -42.626 113.463 1.00 57.34 252 GLN A CA 1
ATOM 2122 C C . GLN A 1 252 ? -117.683 -42.457 113.421 1.00 57.34 252 GLN A C 1
ATOM 2124 O O . GLN A 1 252 ? -118.394 -43.278 113.988 1.00 57.34 252 GLN A O 1
ATOM 2129 N N . GLU A 1 253 ? -118.188 -41.461 112.687 1.00 56.88 253 GLU A N 1
ATOM 2130 C CA . GLU A 1 253 ? -119.633 -41.296 112.458 1.00 56.88 253 GLU A CA 1
ATOM 2131 C C . GLU A 1 253 ? -120.248 -42.437 111.627 1.00 56.88 253 GLU A C 1
ATOM 2133 O O . GLU A 1 253 ? -121.418 -42.764 111.801 1.00 56.88 253 GLU A O 1
ATOM 2138 N N . LEU A 1 254 ? -119.477 -43.079 110.742 1.00 56.44 254 LEU A N 1
ATOM 2139 C CA . LEU A 1 254 ? -119.925 -44.249 109.975 1.00 56.44 254 LEU A CA 1
ATOM 2140 C C . LEU A 1 254 ? -119.933 -45.543 110.806 1.00 56.44 254 LEU A C 1
ATOM 2142 O O . LEU A 1 254 ? -120.854 -46.347 110.654 1.00 56.44 254 LEU A O 1
ATOM 2146 N N . ASP A 1 255 ? -118.952 -45.732 111.694 1.00 52.34 255 ASP A N 1
ATOM 2147 C CA . ASP A 1 255 ? -118.843 -46.923 112.550 1.00 52.34 255 ASP A CA 1
ATOM 2148 C C . ASP A 1 255 ? -119.908 -46.949 113.677 1.00 52.34 255 ASP A C 1
ATOM 2150 O O . ASP A 1 255 ? -120.245 -48.022 114.175 1.00 52.34 255 ASP A O 1
ATOM 2154 N N . GLU A 1 256 ? -120.517 -45.810 114.040 1.00 53.78 256 GLU A N 1
ATOM 2155 C CA . GLU A 1 256 ? -121.656 -45.751 114.980 1.00 53.78 256 GLU A CA 1
ATOM 2156 C C . GLU A 1 256 ? -123.028 -46.050 114.336 1.00 53.78 256 GLU A C 1
ATOM 2158 O O . GLU A 1 256 ? -124.007 -46.287 115.046 1.00 53.78 256 GLU A O 1
ATOM 2163 N N . VAL A 1 257 ? -123.128 -46.086 113.001 1.00 56.25 257 VAL A N 1
ATOM 2164 C CA . VAL A 1 257 ? -124.419 -46.161 112.283 1.00 56.25 257 VAL A CA 1
ATOM 2165 C C . VAL A 1 257 ? -124.722 -47.557 111.705 1.00 56.25 257 VAL A C 1
ATOM 2167 O O . VAL A 1 257 ? -125.829 -47.790 111.218 1.00 56.25 257 VAL A O 1
ATOM 2170 N N . ILE A 1 258 ? -123.814 -48.538 111.814 1.00 46.66 258 ILE A N 1
ATOM 2171 C CA . ILE A 1 258 ? -124.034 -49.897 111.275 1.00 46.66 258 ILE A CA 1
ATOM 2172 C C . ILE A 1 258 ? -123.835 -50.984 112.352 1.00 46.66 258 ILE A C 1
ATOM 2174 O O . ILE A 1 258 ? -122.712 -51.423 112.591 1.00 46.66 258 ILE A O 1
ATOM 2178 N N . PRO A 1 259 ? -124.916 -51.486 112.983 1.00 45.81 259 PRO A N 1
ATOM 2179 C CA . PRO A 1 259 ? -124.877 -52.669 113.835 1.00 45.81 259 PRO A CA 1
ATOM 2180 C C . PRO A 1 259 ? -124.989 -53.979 113.025 1.00 45.81 259 PRO A C 1
ATOM 2182 O O . PRO A 1 259 ? -125.752 -54.067 112.065 1.00 45.81 259 PRO A O 1
ATOM 2185 N N . THR A 1 260 ? -124.320 -55.025 113.533 1.00 44.16 260 THR A N 1
ATOM 2186 C CA . THR A 1 260 ? -124.461 -56.484 113.280 1.00 44.16 260 THR A CA 1
ATOM 2187 C C . THR A 1 260 ? -123.847 -57.128 112.024 1.00 44.16 260 THR A C 1
ATOM 2189 O O . THR A 1 260 ? -124.471 -57.183 110.966 1.00 44.16 260 THR A O 1
ATOM 2192 N N . LEU A 1 261 ? -122.687 -57.778 112.229 1.00 40.12 261 LEU A N 1
ATOM 2193 C CA . LEU A 1 261 ? -122.450 -59.220 112.004 1.00 40.12 261 LEU A CA 1
ATOM 2194 C C . LEU A 1 261 ? -121.274 -59.715 112.861 1.00 40.12 261 LEU A C 1
ATOM 2196 O O . LEU A 1 261 ? -120.244 -59.008 112.901 1.00 40.12 261 LEU A O 1
#

Organism: Apteryx owenii (NCBI:txid8824)

pLDDT: mean 86.56, std 17.42, range [35.88, 98.81]

Sequence (261 aa):
MVSRDKQCSRKDLGFPFEQKMKRLNALTWIVKQVAEQQHSQSSEIEKSKTVLFQLQFQELEKEMESVLLETKITEREIYQQDHAIEMTKYHCENLEAQVRALYSENIKLRLNAETVQEEFEMMFARNNEYREKIKAHKRLFWEVESKMPVMIELAKKQAVVKELKTKKEELMHDLQNPEGTVIKQVQEEITFLKREITEVKEFINKKTDLLEEEKILHAKLRKEIEMCLCLFSTYKVNMDDWVRCHYLHFKQELDEVIPTL